Protein AF-A0AAJ0GBR9-F1 (afdb_monomer)

pLDDT: mean 80.58, std 13.81, range [40.12, 96.62]

Nearest PDB structures (foldseek):
  8bb8-assembly1_A  TM=7.586E-01  e=6.374E-09  Homo sapiens
  5vbf-assembly1_C  TM=7.804E-01  e=4.796E-08  Burkholderia vietnamiensis
  8hap-assembly1_A  TM=7.457E-01  e=7.822E-08  Sulfurisphaera tokodaii
  7w5k-assembly1_D  TM=7.692E-01  e=4.608E-07  Gluconobacter oxydans
  6x9l-assembly1_A  TM=7.045E-01  e=4.608E-07  Pseudomonas syringae pv. tomato str. DC3000

Solvent-accessible surface area (backbone atoms only — not comparable to full-atom values): 17137 Å² total; per-residue (Å²): 64,38,44,81,70,30,63,43,60,61,47,20,41,47,49,50,52,47,19,53,39,82,52,17,55,30,76,56,34,60,45,71,37,44,25,27,54,93,43,37,70,63,33,52,52,31,32,53,54,34,47,53,62,58,68,70,49,89,71,81,83,60,96,72,50,78,77,57,39,54,58,39,51,54,53,52,50,50,48,64,73,73,42,97,45,64,46,78,79,46,80,57,83,74,38,36,34,34,38,40,78,45,92,80,76,64,71,89,59,86,65,74,30,20,50,40,36,37,30,71,22,88,43,74,67,52,44,48,51,55,47,58,76,58,43,93,61,68,38,72,54,44,51,30,28,38,46,73,69,59,31,56,51,49,59,73,73,50,63,44,63,33,74,37,66,72,54,72,67,70,66,57,38,57,66,81,78,76,66,88,96,53,86,73,39,76,93,57,70,76,49,66,71,78,81,39,85,73,61,52,91,86,49,64,86,78,60,83,70,93,72,86,81,71,84,47,79,64,54,57,52,51,49,46,32,74,74,68,63,41,63,70,61,50,51,51,54,56,54,57,71,68,51,77,77,78,76,76,79,71,74,80,84,80,63,86,46,73,66,55,53,52,49,55,52,50,52,52,53,53,53,53,52,53,53,52,52,51,53,50,49,53,54,50,53,59,61,73,76,104

Radius of gyration: 33.85 Å; Cα contacts (8 Å, |Δi|>4): 300; chains: 1; bounding box: 66×78×101 Å

InterPro domains:
  IPR016161 Aldehyde/histidinol dehydrogenase [SSF53720] (2-170)
  IPR016163 Aldehyde dehydrogenase, C-terminal [G3DSA:3.40.309.10] (1-170)

Sequence (290 aa):
MVDRTANLELAARELVKARFSFGGRSPYAPDLVAVNEFVQQDFLRAVVQACVSYGGSPREKTKGSAKRVSTGQDTLDRLRKGSDNFRVVVQDEHFAVVEASSEQALFATRLQAPILVVQSIRSIGDGIQLFERRISRSCSAAYYFSNPKTGKYLCQFIPSEASFVNYIPSELLLGPLNPIGHPVDPAQRYPVDLLVLRSSQLERWILPAAQYIVPSLRDTSLTAVLQNKDNKVLSQLNEESRKPLEVAKRSSGGGIGFFEQGLLLHVGLILTGVVVTSVAAVIYVRKLLR

Structure (mmCIF, N/CA/C/O backbone):
data_AF-A0AAJ0GBR9-F1
#
_entry.id   AF-A0AAJ0GBR9-F1
#
loop_
_atom_site.group_PDB
_atom_site.id
_atom_site.type_symbol
_atom_site.label_atom_id
_atom_site.label_alt_id
_atom_site.label_comp_id
_atom_site.label_asym_id
_atom_site.label_entity_id
_atom_site.label_seq_id
_atom_site.pdbx_PDB_ins_code
_atom_site.Cartn_x
_atom_site.Cartn_y
_atom_site.Cartn_z
_atom_site.occupancy
_atom_site.B_iso_or_equiv
_atom_site.auth_seq_id
_atom_site.auth_comp_id
_atom_site.auth_asym_id
_atom_site.auth_atom_id
_atom_site.pdbx_PDB_model_num
ATOM 1 N N . MET A 1 1 ? -5.795 4.824 3.601 1.00 93.50 1 MET A N 1
ATOM 2 C CA . MET A 1 1 ? -6.444 5.893 4.388 1.00 93.50 1 MET A CA 1
ATOM 3 C C . MET A 1 1 ? -7.920 5.566 4.550 1.00 93.50 1 MET A C 1
ATOM 5 O O . MET A 1 1 ? -8.526 5.105 3.589 1.00 93.50 1 MET A O 1
ATOM 9 N N . VAL A 1 2 ? -8.476 5.769 5.742 1.00 95.88 2 VAL A N 1
ATOM 10 C CA . VAL A 1 2 ? -9.880 5.495 6.081 1.00 95.88 2 VAL A CA 1
ATOM 11 C C . VAL A 1 2 ? -10.532 6.797 6.549 1.00 95.88 2 VAL A C 1
ATOM 13 O O . VAL A 1 2 ? -10.096 7.391 7.536 1.00 95.88 2 VAL A O 1
ATOM 16 N N . ASP A 1 3 ? -11.541 7.257 5.812 1.00 94.56 3 ASP A N 1
ATOM 17 C CA . ASP A 1 3 ? -12.315 8.469 6.104 1.00 94.56 3 ASP A CA 1
ATOM 18 C C . ASP A 1 3 ? -13.525 8.175 7.009 1.00 94.56 3 ASP A C 1
ATOM 20 O O . ASP A 1 3 ? -13.981 7.037 7.112 1.00 94.56 3 ASP A O 1
ATOM 24 N N . ARG A 1 4 ? -14.119 9.221 7.594 1.00 93.31 4 ARG A N 1
ATOM 25 C CA . ARG A 1 4 ? -15.347 9.138 8.405 1.00 93.31 4 ARG A CA 1
ATOM 26 C C . ARG A 1 4 ? -16.542 8.522 7.667 1.00 93.31 4 ARG A C 1
ATOM 28 O O . ARG A 1 4 ? -17.452 8.000 8.294 1.00 93.31 4 ARG A O 1
ATOM 35 N N . THR A 1 5 ? -16.565 8.627 6.337 1.00 93.19 5 THR A N 1
ATOM 36 C CA . THR A 1 5 ? -17.655 8.114 5.488 1.00 93.19 5 THR A CA 1
ATOM 37 C C . THR A 1 5 ? -17.438 6.675 5.018 1.00 93.19 5 THR A C 1
ATOM 39 O O . THR A 1 5 ? -18.224 6.161 4.223 1.00 93.19 5 THR A O 1
ATOM 42 N N . ALA A 1 6 ? -16.354 6.032 5.453 1.00 94.00 6 ALA A N 1
ATOM 43 C CA . ALA A 1 6 ? -16.003 4.687 5.032 1.00 94.00 6 ALA A CA 1
ATOM 44 C C . ALA A 1 6 ? -16.932 3.624 5.631 1.00 94.00 6 ALA A C 1
ATOM 46 O O . ALA A 1 6 ? -17.371 3.727 6.774 1.00 94.00 6 ALA A O 1
ATOM 47 N N . ASN A 1 7 ? -17.135 2.531 4.893 1.00 96.31 7 ASN A N 1
ATOM 48 C CA . ASN A 1 7 ? -17.624 1.294 5.491 1.00 96.31 7 ASN A CA 1
ATOM 49 C C . ASN A 1 7 ? -16.469 0.639 6.269 1.00 96.31 7 ASN A C 1
ATOM 51 O O . ASN A 1 7 ? -15.558 0.062 5.667 1.00 96.31 7 ASN A O 1
ATOM 55 N N . LEU A 1 8 ? -16.497 0.769 7.598 1.00 96.44 8 LEU A N 1
ATOM 56 C CA . LEU A 1 8 ? -15.410 0.335 8.480 1.00 96.44 8 LEU A CA 1
ATOM 57 C C . LEU A 1 8 ? -15.216 -1.185 8.475 1.00 96.44 8 LEU A C 1
ATOM 59 O O . LEU A 1 8 ? -14.077 -1.644 8.499 1.00 96.44 8 LEU A O 1
ATOM 63 N N . GLU A 1 9 ? -16.297 -1.962 8.388 1.00 96.06 9 GLU A N 1
ATOM 64 C CA . GLU A 1 9 ? -16.236 -3.428 8.346 1.00 96.06 9 GLU A CA 1
ATOM 65 C C . GLU A 1 9 ? -15.569 -3.924 7.062 1.00 96.06 9 GLU A C 1
ATOM 67 O O . GLU A 1 9 ? -14.677 -4.775 7.096 1.00 96.06 9 GLU A O 1
ATOM 72 N N . LEU A 1 10 ? -15.963 -3.348 5.921 1.00 95.69 10 LEU A N 1
ATOM 73 C CA . LEU A 1 10 ? -15.346 -3.643 4.631 1.00 95.69 10 LEU A CA 1
ATOM 74 C C . LEU A 1 10 ? -13.865 -3.262 4.659 1.00 95.69 10 LEU A C 1
ATOM 76 O O . LEU A 1 10 ? -13.018 -4.085 4.308 1.00 95.69 10 LEU A O 1
ATOM 80 N N . ALA A 1 11 ? -13.553 -2.043 5.108 1.00 96.38 11 ALA A N 1
ATOM 81 C CA . ALA A 1 11 ? -12.184 -1.548 5.183 1.00 96.38 11 ALA A CA 1
ATOM 82 C C . ALA A 1 11 ? -11.305 -2.450 6.056 1.00 96.38 11 ALA A C 1
ATOM 84 O O . ALA A 1 11 ? -10.225 -2.856 5.631 1.00 96.38 11 ALA A O 1
ATOM 85 N N . ALA A 1 12 ? -11.784 -2.812 7.247 1.00 95.88 12 ALA A N 1
ATOM 86 C CA . ALA A 1 12 ? -11.085 -3.706 8.158 1.00 95.88 12 ALA A CA 1
ATOM 87 C C . ALA A 1 12 ? -10.817 -5.072 7.513 1.00 95.88 12 ALA A C 1
ATOM 89 O O . ALA A 1 12 ? -9.676 -5.537 7.515 1.00 95.88 12 ALA A O 1
ATOM 90 N N . ARG A 1 13 ? -11.834 -5.690 6.901 1.00 95.00 13 ARG A N 1
ATOM 91 C CA . ARG A 1 13 ? -11.705 -6.998 6.243 1.00 95.00 13 ARG A CA 1
ATOM 92 C C . ARG A 1 13 ? -10.684 -6.978 5.108 1.00 95.00 13 ARG A C 1
ATOM 94 O O . ARG A 1 13 ? -9.826 -7.857 5.053 1.00 95.00 13 ARG A O 1
ATOM 101 N N . GLU A 1 14 ? -10.755 -5.986 4.224 1.00 95.31 14 GLU A N 1
ATOM 102 C CA . GLU A 1 14 ? -9.829 -5.861 3.093 1.00 95.31 14 GLU A CA 1
ATOM 103 C C . GLU A 1 14 ? -8.396 -5.572 3.560 1.00 95.31 14 GLU A C 1
ATOM 105 O O . GLU A 1 14 ? -7.456 -6.200 3.074 1.00 95.31 14 GLU A O 1
ATOM 110 N N . LEU A 1 15 ? -8.204 -4.688 4.546 1.00 95.06 15 LEU A N 1
ATOM 111 C CA . LEU A 1 15 ? -6.877 -4.345 5.073 1.00 95.06 15 LEU A CA 1
ATOM 112 C C . LEU A 1 15 ? -6.215 -5.523 5.798 1.00 95.06 15 LEU A C 1
ATOM 114 O O . LEU A 1 15 ? -5.043 -5.809 5.551 1.00 95.06 15 LEU A O 1
ATOM 118 N N . VAL A 1 16 ? -6.961 -6.231 6.651 1.00 93.50 16 VAL A N 1
ATOM 119 C CA . VAL A 1 16 ? -6.492 -7.435 7.359 1.00 93.50 16 VAL A CA 1
ATOM 120 C C . VAL A 1 16 ? -6.115 -8.519 6.354 1.00 93.50 16 VAL A C 1
ATOM 122 O O . VAL A 1 16 ? -5.006 -9.056 6.408 1.00 93.50 16 VAL A O 1
ATOM 125 N N . LYS A 1 17 ? -6.993 -8.789 5.379 1.00 92.50 17 LYS A N 1
ATOM 126 C CA . LYS A 1 17 ? -6.721 -9.741 4.299 1.00 92.50 17 LYS A CA 1
ATOM 127 C C . LYS A 1 17 ? -5.458 -9.346 3.543 1.00 92.50 17 LYS A C 1
ATOM 129 O O . LYS A 1 17 ? -4.566 -10.174 3.384 1.00 92.50 17 LYS A O 1
ATOM 134 N N . ALA A 1 18 ? -5.347 -8.095 3.111 1.00 92.75 18 ALA A N 1
ATOM 135 C CA . ALA A 1 18 ? -4.231 -7.643 2.297 1.00 92.75 18 ALA A CA 1
ATOM 136 C C . ALA A 1 18 ? -2.893 -7.669 3.042 1.00 92.75 18 ALA A C 1
ATOM 138 O O . ALA A 1 18 ? -1.880 -8.099 2.488 1.00 92.75 18 ALA A O 1
ATOM 139 N N . ARG A 1 19 ? -2.884 -7.242 4.310 1.00 91.75 19 ARG A N 1
ATOM 140 C CA . ARG A 1 19 ? -1.664 -7.175 5.113 1.00 91.75 19 ARG A CA 1
ATOM 141 C C . ARG A 1 19 ? -1.204 -8.542 5.598 1.00 91.75 19 ARG A C 1
ATOM 143 O O . ARG A 1 19 ? -0.009 -8.822 5.568 1.00 91.75 19 ARG A O 1
ATOM 150 N N . PHE A 1 20 ? -2.111 -9.406 6.040 1.00 89.94 20 PHE A N 1
ATOM 151 C CA . PHE A 1 20 ? -1.717 -10.692 6.624 1.00 89.94 20 PHE A CA 1
ATOM 152 C C . PHE A 1 20 ? -1.648 -11.831 5.612 1.00 89.94 20 PHE A C 1
ATOM 154 O O . PHE A 1 20 ? -1.173 -12.923 5.950 1.00 89.94 20 PHE A O 1
ATOM 161 N N . SER A 1 21 ? -2.082 -11.602 4.372 1.00 86.75 21 SER A N 1
ATOM 162 C CA . SER A 1 21 ? -1.786 -12.502 3.257 1.00 86.75 21 SER A CA 1
ATOM 163 C C . SER A 1 21 ? -0.283 -12.535 2.978 1.00 86.75 21 SER A C 1
ATOM 165 O O . SER A 1 21 ? 0.437 -11.557 3.188 1.00 86.75 21 SER A O 1
ATOM 167 N N . PHE A 1 22 ? 0.213 -13.690 2.528 1.00 85.31 22 PHE A N 1
ATOM 168 C CA . PHE A 1 22 ? 1.623 -13.895 2.157 1.00 85.31 22 PHE A CA 1
ATOM 169 C C . PHE A 1 22 ? 2.640 -13.464 3.241 1.00 85.31 22 PHE A C 1
ATOM 171 O O . PHE A 1 22 ? 3.772 -13.084 2.936 1.00 85.31 22 PHE A O 1
ATOM 178 N N . GLY A 1 23 ? 2.235 -13.489 4.519 1.00 82.06 23 GLY A N 1
ATOM 179 C CA . GLY A 1 23 ? 3.067 -13.098 5.663 1.00 82.06 23 GLY A CA 1
ATOM 180 C C . GLY A 1 23 ? 3.477 -11.621 5.690 1.00 82.06 23 GLY A C 1
ATOM 181 O O . GLY A 1 23 ? 4.527 -11.303 6.242 1.00 82.06 23 GLY A O 1
ATOM 182 N N . GLY A 1 24 ? 2.711 -10.721 5.062 1.00 82.50 24 GLY A N 1
ATOM 183 C CA . GLY A 1 24 ? 3.004 -9.282 5.060 1.00 82.50 24 GLY A CA 1
ATOM 184 C C . GLY A 1 24 ? 4.201 -8.867 4.205 1.00 82.50 24 GLY A C 1
ATOM 185 O O . GLY A 1 24 ? 4.704 -7.753 4.336 1.00 82.50 24 GLY A O 1
ATOM 186 N N . ARG A 1 25 ? 4.669 -9.737 3.306 1.00 85.38 25 ARG A N 1
ATOM 187 C CA . ARG A 1 25 ? 5.808 -9.443 2.418 1.00 85.38 25 ARG A CA 1
ATOM 188 C C . ARG A 1 25 ? 5.403 -8.942 1.038 1.00 85.38 25 ARG A C 1
ATOM 190 O O . ARG A 1 25 ? 6.251 -8.432 0.306 1.00 85.38 25 ARG A O 1
ATOM 197 N N . SER A 1 26 ? 4.118 -9.026 0.705 1.00 89.25 26 SER A N 1
ATOM 198 C CA . SER A 1 26 ? 3.581 -8.548 -0.570 1.00 89.25 26 SER A CA 1
ATOM 199 C C . SER A 1 26 ? 3.940 -7.077 -0.816 1.00 89.25 26 SER A C 1
ATOM 201 O O . SER A 1 26 ? 3.630 -6.255 0.053 1.00 89.25 26 SER A O 1
ATOM 203 N N . PRO A 1 27 ? 4.563 -6.723 -1.962 1.00 88.38 27 PRO A N 1
ATOM 204 C CA . PRO A 1 27 ? 4.995 -5.359 -2.270 1.00 88.38 27 PRO A CA 1
ATOM 205 C C . PRO A 1 27 ? 3.914 -4.289 -2.140 1.00 88.38 27 PRO A C 1
ATOM 207 O O . PRO A 1 27 ? 4.213 -3.174 -1.726 1.00 88.38 27 PRO A O 1
ATOM 210 N N . TYR A 1 28 ? 2.673 -4.673 -2.425 1.00 90.75 28 TYR A N 1
ATOM 211 C CA . TYR A 1 28 ? 1.501 -3.809 -2.414 1.00 90.75 28 TYR A CA 1
ATOM 212 C C . TYR A 1 28 ? 0.656 -3.939 -1.140 1.00 90.75 28 TYR A C 1
ATOM 214 O O . TYR A 1 28 ? -0.403 -3.321 -1.050 1.00 90.75 28 TYR A O 1
ATOM 222 N N . ALA A 1 29 ? 1.083 -4.741 -0.159 1.00 91.62 29 ALA A N 1
ATOM 223 C CA . ALA A 1 29 ? 0.363 -4.853 1.105 1.00 91.62 29 ALA A CA 1
ATOM 224 C C . ALA A 1 29 ? 0.472 -3.554 1.924 1.00 91.62 29 ALA A C 1
ATOM 226 O O . ALA A 1 29 ? 1.582 -3.036 2.085 1.00 91.62 29 ALA A O 1
ATOM 227 N N . PRO A 1 30 ? -0.646 -3.069 2.494 1.00 90.94 30 PRO A N 1
ATOM 228 C CA . PRO A 1 30 ? -0.667 -1.848 3.289 1.00 90.94 30 PRO A CA 1
ATOM 229 C C . PRO A 1 30 ? 0.053 -2.062 4.623 1.00 90.94 30 PRO A C 1
ATOM 231 O O . PRO A 1 30 ? -0.318 -2.935 5.404 1.00 90.94 30 PRO A O 1
ATOM 234 N N . ASP A 1 31 ? 1.078 -1.265 4.900 1.00 87.00 31 ASP A N 1
ATOM 235 C CA . ASP A 1 31 ? 1.813 -1.280 6.167 1.00 87.00 31 ASP A CA 1
ATOM 236 C C . ASP A 1 31 ? 1.287 -0.229 7.155 1.00 87.00 31 ASP A C 1
ATOM 238 O O . ASP A 1 31 ? 1.198 -0.505 8.352 1.00 87.00 31 ASP A O 1
ATOM 242 N N . LEU A 1 32 ? 0.898 0.942 6.643 1.00 88.75 32 LEU A N 1
ATOM 243 C CA . LEU A 1 32 ? 0.329 2.056 7.393 1.00 88.75 32 LEU A CA 1
ATOM 244 C C . LEU A 1 32 ? -1.111 2.340 6.993 1.00 88.75 32 LEU A C 1
ATOM 246 O O . LEU A 1 32 ? -1.431 2.546 5.820 1.00 88.75 32 LEU A O 1
ATOM 250 N N . VAL A 1 33 ? -1.962 2.468 8.001 1.00 92.94 33 VAL A N 1
ATOM 251 C CA . VAL A 1 33 ? -3.352 2.871 7.851 1.00 92.94 33 VAL A CA 1
ATOM 252 C C . VAL A 1 33 ? -3.578 4.153 8.637 1.00 92.94 33 VAL A C 1
ATOM 254 O O . VAL A 1 33 ? -3.697 4.133 9.857 1.00 92.94 33 VAL A O 1
ATOM 257 N N . ALA A 1 34 ? -3.666 5.269 7.919 1.00 92.88 34 ALA A N 1
ATOM 258 C CA . ALA A 1 34 ? -4.172 6.521 8.468 1.00 92.88 34 ALA A CA 1
ATOM 259 C C . ALA A 1 34 ? -5.704 6.447 8.569 1.00 92.88 34 ALA A C 1
ATOM 261 O O . ALA A 1 34 ? -6.373 6.248 7.547 1.00 92.88 34 ALA A O 1
ATOM 262 N N . VAL A 1 35 ? -6.241 6.576 9.778 1.00 95.00 35 VAL A N 1
ATOM 263 C CA . VAL A 1 35 ? -7.667 6.461 10.103 1.00 95.00 35 VAL A CA 1
ATOM 264 C C . VAL A 1 35 ? -8.122 7.741 10.773 1.00 95.00 35 VAL A C 1
ATOM 266 O O . VAL A 1 35 ? -7.460 8.239 11.679 1.00 95.00 35 VAL A O 1
ATOM 269 N N . ASN A 1 36 ? -9.253 8.280 10.334 1.00 94.94 36 ASN A N 1
ATOM 270 C CA . ASN A 1 36 ? -9.813 9.459 10.971 1.00 94.94 36 ASN A CA 1
ATOM 271 C C . ASN A 1 36 ? -10.169 9.192 12.451 1.00 94.94 36 ASN A C 1
ATOM 273 O O . ASN A 1 36 ? -10.785 8.174 12.770 1.00 94.94 36 ASN A O 1
ATOM 277 N N . GLU A 1 37 ? -9.797 10.114 13.341 1.00 93.69 37 GLU A N 1
ATOM 278 C CA . GLU A 1 37 ? -9.958 9.978 14.796 1.00 93.69 37 GLU A CA 1
ATOM 279 C C . GLU A 1 37 ? -11.405 9.698 15.235 1.00 93.69 37 GLU A C 1
ATOM 281 O O . GLU A 1 37 ? -11.619 8.905 16.151 1.00 93.69 37 GLU A O 1
ATOM 286 N N . PHE A 1 38 ? -12.405 10.245 14.531 1.00 93.75 38 PHE A N 1
ATOM 287 C CA . PHE A 1 38 ? -13.821 10.051 14.861 1.00 93.75 38 PHE A CA 1
ATOM 288 C C . PHE A 1 38 ? -14.290 8.603 14.697 1.00 93.75 38 PHE A C 1
ATOM 290 O O . PHE A 1 38 ? -15.225 8.184 15.370 1.00 93.75 38 PHE A O 1
ATOM 297 N N . VAL A 1 39 ? -13.659 7.839 13.803 1.00 94.75 39 VAL A N 1
ATOM 298 C CA . VAL A 1 39 ? -14.030 6.445 13.500 1.00 94.75 39 VAL A CA 1
ATOM 299 C C . VAL A 1 39 ? -12.965 5.447 13.941 1.00 94.75 39 VAL A C 1
ATOM 301 O O . VAL A 1 39 ? -13.087 4.252 13.683 1.00 94.75 39 VAL A O 1
ATOM 304 N N . GLN A 1 40 ? -11.911 5.910 14.610 1.00 93.00 40 GLN A N 1
ATOM 305 C CA . GLN A 1 40 ? -10.756 5.083 14.930 1.00 93.00 40 GLN A CA 1
ATOM 306 C C . GLN A 1 40 ? -11.103 3.920 15.864 1.00 93.00 40 GLN A C 1
ATOM 308 O O . GLN A 1 40 ? -10.696 2.790 15.605 1.00 93.00 40 GLN A O 1
ATOM 313 N N . GLN A 1 41 ? -11.850 4.177 16.940 1.00 93.81 41 GLN A N 1
ATOM 314 C CA . GLN A 1 41 ? -12.183 3.143 17.926 1.00 93.81 41 GLN A CA 1
ATOM 315 C C . GLN A 1 41 ? -13.074 2.053 17.319 1.00 93.81 41 GLN A C 1
ATOM 317 O O . GLN A 1 41 ? -12.823 0.860 17.505 1.00 93.81 41 GLN A O 1
ATOM 322 N N . ASP A 1 42 ? -14.071 2.454 16.531 1.00 96.12 42 ASP A N 1
ATOM 323 C CA . ASP A 1 42 ? -14.952 1.515 15.836 1.00 96.12 42 ASP A CA 1
ATOM 324 C C . ASP A 1 42 ? -14.207 0.748 14.740 1.00 96.12 42 ASP A C 1
ATOM 326 O O . ASP A 1 42 ? -14.393 -0.460 14.589 1.00 96.12 42 ASP A O 1
ATOM 330 N N . PHE A 1 43 ? -13.285 1.408 14.034 1.00 96.38 43 PHE A N 1
ATOM 331 C CA . PHE A 1 43 ? -12.407 0.754 13.072 1.00 96.38 43 PHE A CA 1
ATOM 332 C C . PHE A 1 43 ? -11.498 -0.287 13.739 1.00 96.38 43 PHE A C 1
ATOM 334 O O . PHE A 1 43 ? -11.397 -1.406 13.244 1.00 96.38 43 PHE A O 1
ATOM 341 N N . LEU A 1 44 ? -10.868 0.030 14.875 1.00 95.12 44 LEU A N 1
ATOM 342 C CA . LEU A 1 44 ? -10.031 -0.923 15.612 1.00 95.12 44 LEU A CA 1
ATOM 343 C C . LEU A 1 44 ? -10.836 -2.145 16.071 1.00 95.12 44 LEU A C 1
ATOM 345 O O . LEU A 1 44 ? -10.353 -3.272 15.949 1.00 95.12 44 LEU A O 1
ATOM 349 N N . ARG A 1 45 ? -12.082 -1.947 16.522 1.00 95.56 45 ARG A N 1
ATOM 350 C CA . ARG A 1 45 ? -12.999 -3.048 16.855 1.00 95.56 45 ARG A CA 1
ATOM 351 C C . ARG A 1 45 ? -13.294 -3.924 15.632 1.00 95.56 45 ARG A C 1
ATOM 353 O O . ARG A 1 45 ? -13.184 -5.146 15.722 1.00 95.56 45 ARG A O 1
ATOM 360 N N . ALA A 1 46 ? -13.597 -3.311 14.488 1.00 95.81 46 ALA A N 1
ATOM 361 C CA . ALA A 1 46 ? -13.831 -4.028 13.234 1.00 95.81 46 ALA A CA 1
ATOM 362 C C . ALA A 1 46 ? -12.580 -4.796 12.762 1.00 95.81 46 ALA A C 1
ATOM 364 O O . ALA A 1 46 ? -12.684 -5.931 12.297 1.00 95.81 46 ALA A O 1
ATOM 365 N N . VAL A 1 47 ? -11.384 -4.221 12.933 1.00 95.06 47 VAL A N 1
ATOM 366 C CA . VAL A 1 47 ? -10.105 -4.887 12.638 1.00 95.06 47 VAL A CA 1
ATOM 367 C C . VAL A 1 47 ? -9.904 -6.103 13.532 1.00 95.06 47 VAL A C 1
ATOM 369 O O . VAL A 1 47 ? -9.561 -7.163 13.019 1.00 95.06 47 VAL A O 1
ATOM 372 N N . VAL A 1 48 ? -10.163 -6.001 14.839 1.00 93.69 48 VAL A N 1
ATOM 373 C CA . VAL A 1 48 ? -10.070 -7.147 15.761 1.00 93.69 48 VAL A CA 1
ATOM 374 C C . VAL A 1 48 ? -11.012 -8.271 15.319 1.00 93.69 48 VAL A C 1
ATOM 376 O O . VAL A 1 48 ? -10.593 -9.424 15.228 1.00 93.69 48 VAL A O 1
ATOM 379 N N . GLN A 1 49 ? -12.257 -7.948 14.966 1.00 93.38 49 GLN A N 1
ATOM 380 C CA . GLN A 1 49 ? -13.227 -8.933 14.480 1.00 93.38 49 GLN A CA 1
ATOM 381 C C . GLN A 1 49 ? -12.784 -9.596 13.163 1.00 93.38 49 GLN A C 1
ATOM 383 O O . GLN A 1 49 ? -12.895 -10.817 12.999 1.00 93.38 49 GLN A O 1
ATOM 388 N N . ALA A 1 50 ? -12.234 -8.811 12.235 1.00 92.44 50 ALA A N 1
ATOM 389 C CA . ALA A 1 50 ? -11.672 -9.321 10.989 1.00 92.44 50 ALA A CA 1
ATOM 390 C C . ALA A 1 50 ? -10.444 -10.215 11.238 1.00 92.44 50 ALA A C 1
ATOM 392 O O . ALA A 1 50 ? -10.309 -11.251 10.590 1.00 92.44 50 ALA A O 1
ATOM 393 N N . CYS A 1 51 ? -9.586 -9.871 12.203 1.00 90.12 51 CYS A N 1
ATOM 394 C CA . CYS A 1 51 ? -8.442 -10.686 12.617 1.00 90.12 51 CYS A CA 1
ATOM 395 C C . CYS A 1 51 ? -8.871 -12.045 13.175 1.00 90.12 51 CYS A C 1
ATOM 397 O O . CYS A 1 51 ? -8.303 -13.059 12.784 1.00 90.12 51 CYS A O 1
ATOM 399 N N . VAL A 1 52 ? -9.887 -12.083 14.045 1.00 89.38 52 VAL A N 1
ATOM 400 C CA . VAL A 1 52 ? -10.426 -13.343 14.593 1.00 89.38 52 VAL A CA 1
ATOM 401 C C . VAL A 1 52 ? -10.969 -14.224 13.468 1.00 89.38 52 VAL A C 1
ATOM 403 O O . VAL A 1 52 ? -10.652 -15.410 13.393 1.00 89.38 52 VAL A O 1
ATOM 406 N N . SER A 1 53 ? -11.719 -13.626 12.541 1.00 87.38 53 SER A N 1
ATOM 407 C CA . SER A 1 53 ? -12.258 -14.333 11.372 1.00 87.38 53 SER A CA 1
ATOM 408 C C . SER A 1 53 ? -11.147 -14.867 10.458 1.00 87.38 53 SER A C 1
ATOM 410 O O . SER A 1 53 ? -11.265 -15.952 9.895 1.00 87.38 53 SER A O 1
ATOM 412 N N . TYR A 1 54 ? -10.048 -14.119 10.324 1.00 83.38 54 TYR A N 1
ATOM 413 C CA . TYR A 1 54 ? -8.889 -14.503 9.522 1.00 83.38 54 TYR A CA 1
ATOM 414 C C . TYR A 1 54 ? -8.049 -15.611 10.180 1.00 83.38 54 TYR A C 1
ATOM 416 O O . TYR A 1 54 ? -7.618 -16.539 9.496 1.00 83.38 54 TYR A O 1
ATOM 424 N N . GLY A 1 55 ? -7.833 -15.537 11.498 1.00 73.19 55 GLY A N 1
ATOM 425 C CA . GLY A 1 55 ? -7.085 -16.531 12.275 1.00 73.19 55 GLY A CA 1
ATOM 426 C C . GLY A 1 55 ? -7.820 -17.865 12.436 1.00 73.19 55 GLY A C 1
ATOM 427 O O . GLY A 1 55 ? -7.181 -18.912 12.464 1.00 73.19 55 GLY A O 1
ATOM 428 N N . GLY A 1 56 ? -9.158 -17.845 12.464 1.00 63.28 56 GLY A N 1
ATOM 429 C CA . GLY A 1 56 ? -9.995 -19.049 12.542 1.00 63.28 56 GLY A CA 1
ATOM 430 C C . GLY A 1 56 ? -10.075 -19.873 11.250 1.00 63.28 56 GLY A C 1
ATOM 431 O O . GLY A 1 56 ? -10.596 -20.987 11.270 1.00 63.28 56 GLY A O 1
ATOM 432 N N . SER A 1 57 ? -9.564 -19.364 10.124 1.00 62.44 57 SER A N 1
ATOM 433 C CA . SER A 1 57 ? -9.534 -20.112 8.864 1.00 62.44 57 SER A CA 1
ATOM 434 C C . SER A 1 57 ? -8.427 -21.175 8.899 1.00 62.44 57 SER A C 1
ATOM 436 O O . SER A 1 57 ? -7.276 -20.835 9.191 1.00 62.44 57 SER A O 1
ATOM 438 N N . PRO A 1 58 ? -8.706 -22.447 8.552 1.00 51.06 58 PRO A N 1
ATOM 439 C CA . PRO A 1 58 ? -7.700 -23.503 8.565 1.00 51.06 58 PRO A CA 1
ATOM 440 C C . PRO A 1 58 ? -6.576 -23.169 7.579 1.00 51.06 58 PRO A C 1
ATOM 442 O O . PRO A 1 58 ? -6.745 -23.217 6.362 1.00 51.06 58 PRO A O 1
ATOM 445 N N . ARG A 1 59 ? -5.408 -22.800 8.109 1.00 59.03 59 ARG A N 1
ATOM 446 C CA . ARG A 1 59 ? -4.187 -22.639 7.319 1.00 59.03 59 ARG A CA 1
ATOM 447 C C . ARG A 1 59 ? -3.551 -24.009 7.126 1.00 59.03 59 ARG A C 1
ATOM 449 O O . ARG A 1 59 ? -3.148 -24.647 8.099 1.00 59.03 59 ARG A O 1
ATOM 456 N N . GLU A 1 60 ? -3.421 -24.448 5.875 1.00 50.12 60 GLU A N 1
ATOM 457 C CA . GLU A 1 60 ? -2.598 -25.610 5.543 1.00 50.12 60 GLU A CA 1
ATOM 458 C C . GLU A 1 60 ? -1.183 -25.398 6.091 1.00 50.12 60 GLU A C 1
ATOM 460 O O . GLU A 1 60 ? -0.473 -24.454 5.722 1.00 50.12 60 GLU A O 1
ATOM 465 N N . LYS A 1 61 ? -0.779 -26.283 7.009 1.00 44.41 61 LYS A N 1
ATOM 466 C CA . LYS A 1 61 ? 0.556 -26.315 7.609 1.00 44.41 61 LYS A CA 1
ATOM 467 C C . LYS A 1 61 ? 1.585 -26.664 6.533 1.00 44.41 61 LYS A C 1
ATOM 469 O O . LYS A 1 61 ? 2.042 -27.799 6.424 1.00 44.41 61 LYS A O 1
ATOM 474 N N . THR A 1 62 ? 1.985 -25.686 5.730 1.00 49.03 62 THR A N 1
ATOM 475 C CA . THR A 1 62 ? 3.142 -25.832 4.849 1.00 49.03 62 THR A CA 1
ATOM 476 C C . THR A 1 62 ? 4.402 -25.893 5.715 1.00 49.03 62 THR A C 1
ATOM 478 O O . THR A 1 62 ? 4.665 -25.005 6.529 1.00 49.03 62 THR A O 1
ATOM 481 N N . LYS A 1 63 ? 5.188 -26.965 5.547 1.00 40.12 63 LYS A N 1
ATOM 482 C CA . LYS A 1 63 ? 6.343 -27.388 6.372 1.00 40.12 63 LYS A CA 1
ATOM 483 C C . LYS A 1 63 ? 7.542 -26.406 6.430 1.00 40.12 63 LYS A C 1
ATOM 485 O O . LYS A 1 63 ? 8.638 -26.799 6.804 1.00 40.12 63 LYS A O 1
ATOM 490 N N . GLY A 1 64 ? 7.361 -25.125 6.100 1.00 49.03 64 GLY A N 1
ATOM 491 C CA . GLY A 1 64 ? 8.395 -24.077 6.121 1.00 49.03 64 GLY A CA 1
ATOM 492 C C . GLY A 1 64 ? 8.169 -22.939 7.130 1.00 49.03 64 GLY A C 1
ATOM 493 O O . GLY A 1 64 ? 8.804 -21.894 7.002 1.00 49.03 64 GLY A O 1
ATOM 494 N N . SER A 1 65 ? 7.241 -23.087 8.085 1.00 52.75 65 SER A N 1
ATOM 495 C CA . SER A 1 65 ? 6.727 -21.986 8.927 1.00 52.75 65 SER A CA 1
ATOM 496 C C . SER A 1 65 ? 7.601 -21.586 10.133 1.00 52.75 65 SER A 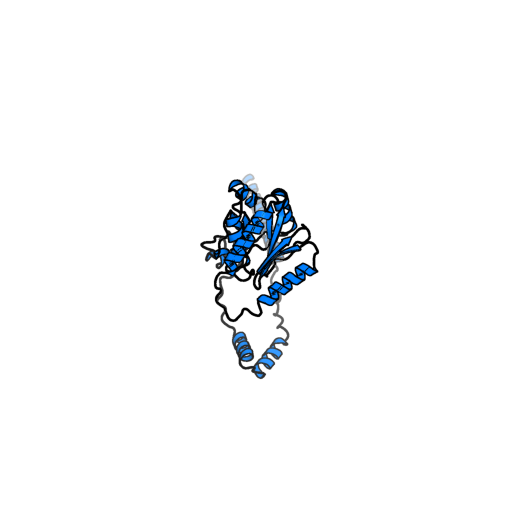C 1
ATOM 498 O O . SER A 1 65 ? 7.576 -20.429 10.544 1.00 52.75 65 SER A O 1
ATOM 500 N N . ALA A 1 66 ? 8.437 -22.478 10.676 1.00 48.53 66 ALA A N 1
ATOM 501 C CA . ALA A 1 66 ? 9.123 -22.226 11.955 1.00 48.53 66 ALA A CA 1
ATOM 502 C C . ALA A 1 66 ? 10.073 -21.007 11.935 1.00 48.53 66 ALA A C 1
ATOM 504 O O . ALA A 1 66 ? 10.111 -20.231 12.883 1.00 48.53 66 ALA A O 1
ATOM 505 N N . LYS A 1 67 ? 10.779 -20.764 10.820 1.00 50.91 67 LYS A N 1
ATOM 506 C CA . LYS A 1 67 ? 11.664 -19.590 10.659 1.00 50.91 67 LYS A CA 1
ATOM 507 C C . LYS A 1 67 ? 10.900 -18.285 10.366 1.00 50.91 67 LYS A C 1
ATOM 509 O O . LYS A 1 67 ? 11.507 -17.223 10.299 1.00 50.91 67 LYS A O 1
ATOM 514 N N . ARG A 1 68 ? 9.587 -18.366 10.104 1.00 54.47 68 ARG A N 1
ATOM 515 C CA . ARG A 1 68 ? 8.738 -17.240 9.664 1.00 54.47 68 ARG A CA 1
ATOM 516 C C . ARG A 1 68 ? 8.090 -16.501 10.837 1.00 54.47 68 ARG A C 1
ATOM 518 O O . ARG A 1 68 ? 7.865 -15.302 10.723 1.00 54.47 68 ARG A O 1
ATOM 525 N N . VAL A 1 69 ? 7.835 -17.203 11.942 1.00 56.16 69 VAL A N 1
ATOM 526 C CA . VAL A 1 69 ? 7.244 -16.652 13.175 1.00 56.16 69 VAL A CA 1
ATOM 527 C C . VAL A 1 69 ? 8.240 -15.764 13.927 1.00 56.16 69 VAL A C 1
ATOM 529 O O . VAL A 1 69 ? 7.882 -14.668 14.356 1.00 56.16 69 VAL A O 1
ATOM 532 N N . SER A 1 70 ? 9.515 -16.168 13.986 1.00 57.88 70 SER A N 1
ATOM 533 C CA . SER A 1 70 ? 10.548 -15.422 14.718 1.00 57.88 70 SER A CA 1
ATOM 534 C C . SER A 1 70 ? 10.781 -14.013 14.161 1.00 57.88 70 SER A C 1
ATOM 536 O O . SER A 1 70 ? 10.852 -13.059 14.922 1.00 57.88 70 SER A O 1
ATOM 538 N N . THR A 1 71 ? 10.782 -13.831 12.833 1.00 62.47 71 THR A N 1
ATOM 539 C CA . THR A 1 71 ? 11.000 -12.504 12.219 1.00 62.47 71 THR A CA 1
ATOM 540 C C . THR A 1 71 ? 9.891 -11.496 12.560 1.00 62.47 71 THR A C 1
ATOM 542 O O . THR A 1 71 ? 10.151 -10.296 12.665 1.00 62.47 71 THR A O 1
ATOM 545 N N . GLY A 1 72 ? 8.648 -11.962 12.718 1.00 66.50 72 GLY A N 1
ATOM 546 C CA . GLY A 1 72 ? 7.516 -11.109 13.094 1.00 66.50 72 GLY A CA 1
ATOM 547 C C . GLY A 1 72 ? 7.594 -10.647 14.549 1.00 66.50 72 GLY A C 1
ATOM 548 O O . GLY A 1 72 ? 7.382 -9.472 14.833 1.00 66.50 72 GLY A O 1
ATOM 549 N N . GLN A 1 73 ? 7.965 -11.552 15.454 1.00 72.19 73 GLN A N 1
ATOM 550 C CA . GLN A 1 73 ? 8.155 -11.233 16.870 1.00 72.19 73 GLN A CA 1
ATOM 551 C C . GLN A 1 73 ? 9.375 -10.329 17.083 1.00 72.19 73 GLN A C 1
ATOM 553 O O . GLN A 1 73 ? 9.249 -9.296 17.729 1.00 72.19 73 GLN A O 1
ATOM 558 N N . ASP A 1 74 ? 10.501 -10.608 16.419 1.00 73.75 74 ASP A N 1
ATOM 559 C CA . ASP A 1 74 ? 11.707 -9.774 16.496 1.00 73.75 74 ASP A CA 1
ATOM 560 C C . ASP A 1 74 ? 11.449 -8.329 16.036 1.00 73.75 74 ASP A C 1
ATOM 562 O O . ASP A 1 74 ? 11.973 -7.370 16.606 1.00 73.75 74 ASP A O 1
ATOM 566 N N . THR A 1 75 ? 10.646 -8.148 14.980 1.00 75.50 75 THR A N 1
ATOM 567 C CA . THR A 1 75 ? 10.283 -6.810 14.481 1.00 75.50 75 THR A CA 1
ATOM 568 C C . THR A 1 75 ? 9.323 -6.086 15.419 1.00 75.50 75 THR A C 1
ATOM 570 O O . THR A 1 75 ? 9.471 -4.879 15.613 1.00 75.50 75 THR A O 1
ATOM 573 N N . LEU A 1 76 ? 8.398 -6.807 16.053 1.00 77.06 76 LEU A N 1
ATOM 574 C CA . LEU A 1 76 ? 7.506 -6.264 17.076 1.00 77.06 76 LEU A CA 1
ATOM 575 C C . LEU A 1 76 ? 8.251 -5.898 18.372 1.00 77.06 76 LEU A C 1
ATOM 577 O O . LEU A 1 76 ? 7.961 -4.878 18.994 1.00 77.06 76 LEU A O 1
ATOM 581 N N . ASP A 1 77 ? 9.265 -6.668 18.751 1.00 77.44 77 ASP A N 1
ATOM 582 C CA . ASP A 1 77 ? 10.094 -6.374 19.919 1.00 77.44 77 ASP A CA 1
ATOM 583 C C . ASP A 1 77 ? 11.028 -5.188 19.671 1.00 77.44 77 ASP A C 1
ATOM 585 O O . ASP A 1 77 ? 11.221 -4.355 20.558 1.00 77.44 77 ASP A O 1
ATOM 589 N N . ARG A 1 78 ? 11.567 -5.046 18.451 1.00 76.00 78 ARG A N 1
ATOM 590 C CA . ARG A 1 78 ? 12.281 -3.824 18.034 1.00 76.00 78 ARG A CA 1
ATOM 591 C C . ARG A 1 78 ? 11.381 -2.599 18.105 1.00 76.00 78 ARG A C 1
ATOM 593 O O . ARG A 1 78 ? 11.838 -1.537 18.509 1.00 76.00 78 ARG A O 1
ATOM 600 N N . LEU A 1 79 ? 10.114 -2.764 17.743 1.00 73.00 79 LEU A N 1
ATOM 601 C CA . LEU A 1 79 ? 9.118 -1.706 17.815 1.00 73.00 79 LEU A CA 1
ATOM 602 C C . LEU A 1 79 ? 8.826 -1.252 19.239 1.00 73.00 79 LEU A C 1
ATOM 604 O O . LEU A 1 79 ? 8.824 -0.056 19.515 1.00 73.00 79 LEU A O 1
ATOM 608 N N . ARG A 1 80 ? 8.634 -2.212 20.145 1.00 74.06 80 ARG A N 1
ATOM 609 C CA . ARG A 1 80 ? 8.439 -1.940 21.573 1.00 74.06 80 ARG A CA 1
ATOM 610 C C . ARG A 1 80 ? 9.655 -1.264 22.201 1.00 74.06 80 ARG A C 1
ATOM 612 O O . ARG A 1 80 ? 9.497 -0.378 23.025 1.00 74.06 80 ARG A O 1
ATOM 619 N N . LYS A 1 81 ? 10.867 -1.673 21.813 1.00 70.31 81 LYS A N 1
ATOM 620 C CA . LYS A 1 81 ? 12.122 -1.12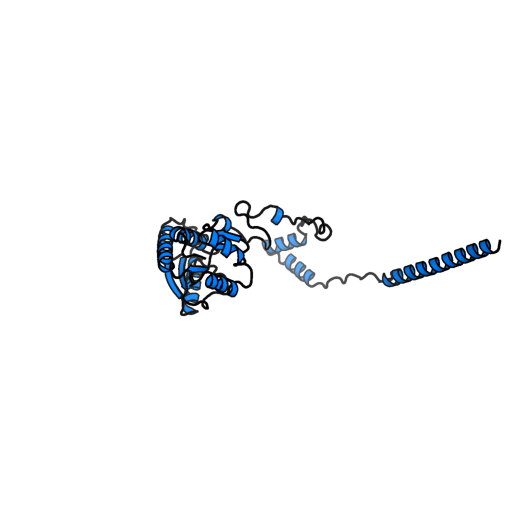6 22.357 1.00 70.31 81 LYS A CA 1
ATOM 621 C C . LYS A 1 81 ? 12.498 0.239 21.777 1.00 70.31 81 LYS A C 1
ATOM 623 O O . LYS A 1 81 ? 13.189 1.000 22.442 1.00 70.31 81 LYS A O 1
ATOM 628 N N . GLY A 1 82 ? 12.112 0.520 20.533 1.00 62.25 82 GLY A N 1
ATOM 629 C CA . GLY A 1 82 ? 12.538 1.716 19.805 1.00 62.25 82 GLY A CA 1
ATOM 630 C C . GLY A 1 82 ? 11.707 2.971 20.072 1.00 62.25 82 GLY A C 1
ATOM 631 O O . GLY A 1 82 ? 12.119 4.050 19.655 1.00 62.25 82 GLY A O 1
ATOM 632 N N . SER A 1 83 ? 10.543 2.857 20.719 1.00 59.09 83 SER A N 1
ATOM 633 C CA . SER A 1 83 ? 9.591 3.974 20.796 1.00 59.09 83 SER A CA 1
ATOM 634 C C . SER A 1 83 ? 8.468 3.736 21.806 1.00 59.09 83 SER A C 1
ATOM 636 O O . SER A 1 83 ? 7.730 2.762 21.689 1.00 59.09 83 SER A O 1
ATOM 638 N N . ASP A 1 84 ? 8.275 4.702 22.707 1.00 56.97 84 ASP A N 1
ATOM 639 C CA . ASP A 1 84 ? 7.249 4.723 23.769 1.00 56.97 84 ASP A CA 1
ATOM 640 C C . ASP A 1 84 ? 5.804 4.949 23.267 1.00 56.97 84 ASP A C 1
ATOM 642 O O . ASP A 1 84 ? 4.860 5.009 24.048 1.00 56.97 84 ASP A O 1
ATOM 646 N N . ASN A 1 85 ? 5.601 5.076 21.952 1.00 73.62 85 ASN A N 1
ATOM 647 C CA . ASN A 1 85 ? 4.357 5.593 21.366 1.00 73.62 85 ASN A CA 1
ATOM 648 C C . ASN A 1 85 ? 3.506 4.536 20.643 1.00 73.62 85 ASN A C 1
ATOM 650 O O . ASN A 1 85 ? 2.642 4.897 19.840 1.00 73.62 85 ASN A O 1
ATOM 654 N N . PHE A 1 86 ? 3.759 3.247 20.882 1.00 79.56 86 PHE A N 1
ATOM 655 C CA . PHE A 1 86 ? 3.022 2.155 20.247 1.00 79.56 86 PHE A CA 1
ATOM 656 C C . PHE A 1 86 ? 2.194 1.364 21.252 1.00 79.56 86 PHE A C 1
ATOM 658 O O . PHE A 1 86 ? 2.713 0.812 22.221 1.00 79.56 86 PHE A O 1
ATOM 665 N N . ARG A 1 87 ? 0.903 1.223 20.959 1.00 86.50 87 ARG A N 1
ATOM 666 C CA . ARG A 1 87 ? -0.015 0.356 21.690 1.00 86.50 87 ARG A CA 1
ATOM 667 C C . ARG A 1 87 ? -0.340 -0.867 20.844 1.00 86.50 87 ARG A C 1
ATOM 669 O O . ARG A 1 87 ? -0.856 -0.758 19.739 1.00 86.50 87 ARG A O 1
ATOM 676 N N . VAL A 1 88 ? -0.059 -2.059 21.358 1.00 86.44 88 VAL A N 1
ATOM 677 C CA . VAL A 1 88 ? -0.443 -3.306 20.681 1.00 86.44 88 VAL A CA 1
ATOM 678 C C . VAL A 1 88 ? -1.926 -3.567 20.939 1.00 86.44 88 VAL A C 1
ATOM 680 O O . VAL A 1 88 ? -2.341 -3.648 22.092 1.00 86.44 88 VAL A O 1
ATOM 683 N N . VAL A 1 89 ? -2.717 -3.679 19.871 1.00 87.12 89 VAL A N 1
ATOM 684 C CA . VAL A 1 89 ? -4.171 -3.907 19.950 1.00 87.12 89 VAL A CA 1
ATOM 685 C C . VAL A 1 89 ? -4.481 -5.398 19.867 1.00 87.12 89 VAL A C 1
ATOM 687 O O . VAL A 1 89 ? -5.258 -5.916 20.662 1.00 87.12 89 VAL A O 1
ATOM 690 N N . VAL A 1 90 ? -3.844 -6.100 18.925 1.00 86.94 90 VAL A N 1
ATOM 691 C CA . VAL A 1 90 ? -3.969 -7.553 18.753 1.00 86.94 90 VAL A CA 1
ATOM 692 C C . VAL A 1 90 ? -2.592 -8.132 18.476 1.00 86.94 90 VAL A C 1
ATOM 694 O O . VAL A 1 90 ? -1.853 -7.604 17.643 1.00 86.94 90 VAL A O 1
ATOM 697 N N . GLN A 1 91 ? -2.264 -9.233 19.142 1.00 85.25 91 GLN A N 1
ATOM 698 C CA . GLN A 1 91 ? -1.069 -10.017 18.868 1.00 85.25 91 GLN A CA 1
ATOM 699 C C . GLN A 1 91 ? -1.456 -11.489 18.781 1.00 85.25 91 GLN A C 1
ATOM 701 O O . GLN A 1 91 ? -2.061 -12.025 19.705 1.00 85.25 91 GLN A O 1
ATOM 706 N N . ASP A 1 92 ? -1.080 -12.116 17.675 1.00 82.00 92 ASP A N 1
ATOM 707 C CA . ASP A 1 92 ? -1.195 -13.552 17.447 1.00 82.00 92 ASP A CA 1
ATOM 708 C C . ASP A 1 92 ? 0.177 -14.100 17.003 1.00 82.00 92 ASP A C 1
ATOM 710 O O . ASP A 1 92 ? 1.109 -13.337 16.727 1.00 82.00 92 ASP A O 1
ATOM 714 N N . GLU A 1 93 ? 0.332 -15.419 16.903 1.00 75.44 93 GLU A N 1
ATOM 715 C CA . GLU A 1 93 ? 1.580 -16.069 16.479 1.00 75.44 93 GLU A CA 1
ATOM 716 C C . GLU A 1 93 ? 2.021 -15.651 15.066 1.00 75.44 93 GLU A C 1
ATOM 718 O O . GLU A 1 93 ? 3.191 -15.775 14.695 1.00 75.44 93 GLU A O 1
ATOM 723 N N . HIS A 1 94 ? 1.089 -15.186 14.233 1.00 77.44 94 HIS A N 1
ATOM 724 C CA . HIS A 1 94 ? 1.327 -14.962 12.807 1.00 77.44 94 HIS A CA 1
ATOM 725 C C . HIS A 1 94 ? 1.048 -13.544 12.322 1.00 77.44 94 HIS A C 1
ATOM 727 O O . HIS A 1 94 ? 1.317 -13.257 11.153 1.00 77.44 94 HIS A O 1
ATOM 733 N N . PHE A 1 95 ? 0.504 -12.675 13.167 1.00 85.44 95 PHE A N 1
ATOM 734 C CA . PHE A 1 95 ? 0.232 -11.289 12.814 1.00 85.44 95 PHE A CA 1
ATOM 735 C C . PHE A 1 95 ? 0.096 -10.415 14.058 1.00 85.44 95 PHE A C 1
ATOM 737 O O . PHE A 1 95 ? -0.172 -10.899 15.156 1.00 85.44 95 PHE A O 1
ATOM 744 N N . ALA A 1 96 ? 0.255 -9.108 13.874 1.00 89.44 96 ALA A N 1
ATOM 745 C CA . ALA A 1 96 ? -0.012 -8.137 14.922 1.00 89.44 96 ALA A CA 1
ATOM 746 C C . ALA A 1 96 ? -0.644 -6.862 14.360 1.00 89.44 96 ALA A C 1
ATOM 748 O O . ALA A 1 96 ? -0.390 -6.464 13.221 1.00 89.44 96 ALA A O 1
ATOM 749 N N . VAL A 1 97 ? -1.452 -6.210 15.188 1.00 90.38 97 VAL A N 1
ATOM 750 C CA . VAL A 1 97 ? -2.025 -4.890 14.927 1.00 90.38 97 VAL A CA 1
ATOM 751 C C . VAL A 1 97 ? -1.520 -3.945 16.004 1.00 90.38 97 VAL A C 1
ATOM 753 O O . VAL A 1 97 ? -1.661 -4.217 17.199 1.00 90.38 97 VAL A O 1
ATOM 756 N N . VAL A 1 98 ? -0.928 -2.839 15.571 1.00 90.06 98 VAL A N 1
ATOM 757 C CA . VAL A 1 98 ? -0.320 -1.841 16.446 1.00 90.06 98 VAL A CA 1
ATOM 758 C C . VAL A 1 98 ? -0.939 -0.483 16.152 1.00 90.06 98 VAL A C 1
ATOM 760 O O . VAL A 1 98 ? -1.035 -0.073 15.001 1.00 90.06 98 VAL A O 1
ATOM 763 N N . GLU A 1 99 ? -1.354 0.209 17.198 1.00 89.94 99 GLU A N 1
ATOM 764 C CA . GLU A 1 99 ? -1.796 1.596 17.181 1.00 89.94 99 GLU A CA 1
ATOM 765 C C . GLU A 1 99 ? -0.597 2.506 17.483 1.00 89.94 99 GLU A C 1
ATOM 767 O O . GLU A 1 99 ? 0.138 2.279 18.446 1.00 89.94 99 GLU A O 1
ATOM 772 N N . ALA A 1 100 ? -0.373 3.510 16.640 1.00 86.06 100 ALA A N 1
ATOM 773 C CA . ALA A 1 100 ? 0.704 4.484 16.769 1.00 86.06 100 ALA A CA 1
ATOM 774 C C . ALA A 1 100 ? 0.138 5.839 17.207 1.00 86.06 100 ALA A C 1
ATOM 776 O O . ALA A 1 100 ? -0.673 6.426 16.490 1.00 86.06 100 ALA A O 1
ATOM 777 N N . SER A 1 101 ? 0.595 6.347 18.353 1.00 75.50 101 SER A N 1
ATOM 778 C CA . SER A 1 101 ? 0.115 7.619 18.916 1.00 75.50 101 SER A CA 1
ATOM 779 C C . SER A 1 101 ? 0.881 8.847 18.418 1.00 75.50 101 SER A C 1
ATOM 781 O O . SER A 1 101 ? 0.360 9.955 18.487 1.00 75.50 101 SER A O 1
ATOM 783 N N . SER A 1 102 ? 2.117 8.685 17.932 1.00 67.75 102 SER A N 1
ATOM 784 C CA . SER A 1 102 ? 2.965 9.806 17.500 1.00 67.75 102 SER A CA 1
ATOM 785 C C . SER A 1 102 ? 3.230 9.786 15.998 1.00 67.75 102 SER A C 1
ATOM 787 O O . SER A 1 102 ? 3.597 8.754 15.436 1.00 67.75 102 SER A O 1
ATOM 789 N N . GLU A 1 103 ? 3.138 10.964 15.374 1.00 62.16 103 GLU A N 1
ATOM 790 C CA . GLU A 1 103 ? 3.511 11.210 13.973 1.00 62.16 103 GLU A CA 1
ATOM 791 C C . GLU A 1 103 ? 4.976 10.861 13.672 1.00 62.16 103 GLU A C 1
ATOM 793 O O . GLU A 1 103 ? 5.321 10.541 12.537 1.00 62.16 103 GLU A O 1
ATOM 798 N N . GLN A 1 104 ? 5.837 10.894 14.693 1.00 56.56 104 GLN A N 1
ATOM 799 C CA . GLN A 1 104 ? 7.286 10.703 14.579 1.00 56.56 104 GLN A CA 1
ATOM 800 C C . GLN A 1 104 ? 7.723 9.250 14.802 1.00 56.56 104 GLN A C 1
ATOM 802 O O . GLN A 1 104 ? 8.877 8.914 14.553 1.00 56.56 104 GLN A O 1
ATOM 807 N N . ALA A 1 105 ? 6.821 8.371 15.252 1.00 54.53 105 ALA A N 1
ATOM 808 C CA . ALA A 1 105 ? 7.133 6.960 15.495 1.00 54.53 105 ALA A CA 1
ATOM 809 C C . ALA A 1 105 ? 7.250 6.140 14.192 1.00 54.53 105 ALA A C 1
ATOM 811 O O . ALA A 1 105 ? 7.511 4.939 14.216 1.00 54.53 105 ALA A O 1
ATOM 812 N N . LEU A 1 106 ? 7.022 6.765 13.036 1.00 55.81 106 LEU A N 1
ATOM 813 C CA . LEU A 1 106 ? 6.799 6.071 11.777 1.00 55.81 106 LEU A CA 1
ATOM 814 C C . LEU A 1 106 ? 8.096 5.773 11.031 1.00 55.81 106 LEU A C 1
ATOM 816 O O . LEU A 1 106 ? 8.937 6.631 10.782 1.00 55.81 106 LEU A O 1
ATOM 820 N N . PHE A 1 107 ? 8.205 4.523 10.605 1.00 61.12 107 PHE A N 1
ATOM 821 C CA . PHE A 1 107 ? 9.332 3.999 9.854 1.00 61.12 107 PHE A CA 1
ATOM 822 C C . PHE A 1 107 ? 9.555 4.742 8.535 1.00 61.12 107 PHE A C 1
ATOM 824 O O . PHE A 1 107 ? 8.680 4.761 7.662 1.00 61.12 107 PHE A O 1
ATOM 831 N N . ALA A 1 108 ? 10.788 5.206 8.333 1.00 58.34 108 ALA A N 1
ATOM 832 C CA . ALA A 1 108 ? 11.307 5.573 7.015 1.00 58.34 108 ALA A CA 1
ATOM 833 C C . ALA A 1 108 ? 11.322 4.376 6.036 1.00 58.34 108 ALA A C 1
ATOM 835 O O . ALA A 1 108 ? 11.370 4.556 4.822 1.00 58.34 108 ALA A O 1
ATOM 836 N N . THR A 1 109 ? 11.248 3.145 6.558 1.00 66.25 109 THR A N 1
ATOM 837 C CA . THR A 1 109 ? 11.394 1.905 5.789 1.00 66.25 109 THR A CA 1
ATOM 838 C C . THR A 1 109 ? 10.164 1.015 5.925 1.00 66.25 109 THR A C 1
ATOM 840 O O . THR A 1 109 ? 9.616 0.836 7.010 1.00 66.25 109 THR A O 1
ATOM 843 N N . ARG A 1 110 ? 9.745 0.399 4.818 1.00 76.06 110 ARG A N 1
ATOM 844 C CA . ARG A 1 110 ? 8.621 -0.543 4.779 1.00 76.06 110 ARG A CA 1
ATOM 845 C C . ARG A 1 110 ? 8.838 -1.750 5.700 1.00 76.06 110 ARG A C 1
ATOM 847 O O . ARG A 1 110 ? 9.882 -2.402 5.665 1.00 76.06 110 ARG A O 1
ATOM 854 N N . LEU A 1 111 ? 7.796 -2.113 6.446 1.00 78.31 111 LEU A N 1
ATOM 855 C CA . LEU A 1 111 ? 7.778 -3.291 7.314 1.00 78.31 111 LEU A CA 1
ATOM 856 C C . LEU A 1 111 ? 7.555 -4.591 6.522 1.00 78.31 111 LEU A C 1
ATOM 858 O O . LEU A 1 111 ? 6.443 -4.861 6.062 1.00 78.31 111 LEU A O 1
ATOM 862 N N . GLN A 1 112 ? 8.577 -5.448 6.443 1.00 80.12 112 GLN A N 1
ATOM 863 C CA . GLN A 1 112 ? 8.499 -6.790 5.834 1.00 80.12 112 GLN A CA 1
ATOM 864 C C . GLN A 1 112 ? 8.009 -7.888 6.802 1.00 80.12 112 GLN A C 1
ATOM 866 O O . GLN A 1 112 ? 8.468 -9.034 6.757 1.00 80.12 112 GLN A O 1
ATOM 871 N N . ALA A 1 113 ? 7.095 -7.532 7.698 1.00 84.44 113 ALA A N 1
ATOM 872 C CA . ALA A 1 113 ? 6.500 -8.426 8.686 1.00 84.44 113 ALA A CA 1
ATOM 873 C C . ALA A 1 113 ? 4.968 -8.304 8.636 1.00 84.44 113 ALA A C 1
ATOM 875 O O . ALA A 1 113 ? 4.474 -7.275 8.179 1.00 84.44 113 ALA A O 1
ATOM 876 N N . PRO A 1 114 ? 4.193 -9.299 9.098 1.00 88.00 114 PRO A N 1
ATOM 877 C CA . PRO A 1 114 ? 2.728 -9.248 9.116 1.00 88.00 114 PRO A CA 1
ATOM 878 C C . PRO A 1 114 ? 2.204 -8.344 10.250 1.00 88.00 114 PRO A C 1
ATOM 880 O O . PRO A 1 114 ? 1.477 -8.786 11.134 1.00 88.00 114 PRO A O 1
ATOM 883 N N . ILE A 1 115 ? 2.602 -7.070 10.242 1.00 88.94 115 ILE A N 1
ATOM 884 C CA . ILE A 1 115 ? 2.247 -6.066 11.253 1.00 88.94 115 ILE A CA 1
ATOM 885 C C . ILE A 1 115 ? 1.475 -4.938 10.573 1.00 88.94 115 ILE A C 1
ATOM 887 O O . ILE A 1 115 ? 2.007 -4.299 9.662 1.00 88.94 115 ILE A O 1
ATOM 891 N N . LEU A 1 116 ? 0.236 -4.701 10.996 1.00 90.56 116 LEU A N 1
ATOM 892 C CA . LEU A 1 116 ? -0.593 -3.589 10.531 1.00 90.56 116 LEU A CA 1
ATOM 893 C C . LEU A 1 116 ? -0.462 -2.418 11.509 1.00 90.56 116 LEU A C 1
ATOM 895 O O . LEU A 1 116 ? -0.798 -2.571 12.683 1.00 90.56 116 LEU A O 1
ATOM 899 N N . VAL A 1 117 ? 0.015 -1.267 11.034 1.00 90.06 117 VAL A N 1
ATOM 900 C CA . VAL A 1 117 ? 0.148 -0.059 11.856 1.00 90.06 117 VAL A CA 1
ATOM 901 C C . VAL A 1 117 ? -1.026 0.867 11.578 1.00 90.06 117 VAL A C 1
ATOM 903 O O . VAL A 1 117 ? -1.239 1.283 10.439 1.00 90.06 117 VAL A O 1
ATOM 906 N N . VAL A 1 118 ? -1.785 1.189 12.617 1.00 91.94 118 VAL A N 1
ATOM 907 C CA . VAL A 1 118 ? -2.929 2.097 12.571 1.00 91.94 118 VAL A CA 1
ATOM 908 C C . VAL A 1 118 ? -2.536 3.405 13.233 1.00 91.94 118 VAL A C 1
ATOM 910 O O . VAL A 1 118 ? -2.012 3.402 14.343 1.00 91.94 118 VAL A O 1
ATOM 913 N N . GLN A 1 119 ? -2.800 4.517 12.562 1.00 90.62 119 GLN A N 1
ATOM 914 C CA . GLN A 1 119 ? -2.512 5.847 13.075 1.00 90.62 119 GLN A CA 1
ATOM 915 C C . GLN A 1 119 ? -3.722 6.756 12.917 1.00 90.62 119 GLN A C 1
ATOM 917 O O . GLN A 1 119 ? -4.359 6.779 11.861 1.00 90.62 119 GLN A O 1
ATOM 922 N N . SER A 1 120 ? -3.998 7.532 13.957 1.00 91.31 120 SER A N 1
ATOM 923 C CA . SER A 1 120 ? -5.049 8.543 13.966 1.00 91.31 120 SER A CA 1
ATOM 924 C C . SER A 1 120 ? -4.653 9.761 13.139 1.00 91.31 120 SER A C 1
ATOM 926 O O . SER A 1 120 ? -3.530 10.254 13.238 1.00 91.31 120 SER A O 1
ATOM 928 N N . ILE A 1 121 ? -5.598 10.287 12.368 1.00 91.88 121 ILE A N 1
ATOM 929 C CA . ILE A 1 121 ? -5.504 11.592 11.709 1.00 91.88 121 ILE A CA 1
ATOM 930 C C . ILE A 1 121 ? -6.720 12.436 12.094 1.00 91.88 121 ILE A C 1
ATOM 932 O O . ILE A 1 121 ? -7.832 11.909 12.179 1.00 91.88 121 ILE A O 1
ATOM 936 N N . ARG A 1 122 ? -6.535 13.742 12.309 1.00 92.25 122 ARG A N 1
ATOM 937 C CA . ARG A 1 122 ? -7.652 14.632 12.675 1.00 92.25 122 ARG A CA 1
ATOM 938 C C . ARG A 1 122 ? -8.430 15.039 11.434 1.00 92.25 122 ARG A C 1
ATOM 940 O O . ARG A 1 122 ? -9.654 14.919 11.370 1.00 92.25 122 ARG A O 1
ATOM 947 N N . SER A 1 123 ? -7.699 15.449 10.399 1.00 91.94 123 SER A N 1
ATOM 948 C CA . SER A 1 123 ? -8.263 15.869 9.119 1.00 91.94 123 SER A CA 1
ATOM 949 C C . SER A 1 123 ? -7.725 15.064 7.931 1.00 91.94 123 SER A C 1
ATOM 951 O O . SER A 1 123 ? -6.695 14.393 8.005 1.00 91.94 123 SER A O 1
ATOM 953 N N . ILE A 1 124 ? -8.428 15.151 6.796 1.00 91.69 124 ILE A N 1
ATOM 954 C CA . ILE A 1 124 ? -7.934 14.616 5.519 1.00 91.69 124 ILE A CA 1
ATOM 955 C C . ILE A 1 124 ? -6.611 15.287 5.124 1.00 91.69 124 ILE A C 1
ATOM 957 O O . ILE A 1 124 ? -5.708 14.605 4.645 1.00 91.69 124 ILE A O 1
ATOM 961 N N . GLY A 1 125 ? -6.489 16.597 5.360 1.00 91.00 125 GLY A N 1
ATOM 962 C CA . GLY A 1 125 ? -5.266 17.351 5.089 1.00 91.00 125 GLY A CA 1
ATOM 963 C C . GLY A 1 125 ? -4.086 16.857 5.923 1.00 91.00 125 GLY A C 1
ATOM 964 O O . GLY A 1 125 ? -2.999 16.674 5.383 1.00 91.00 125 GLY A O 1
ATOM 965 N N . ASP A 1 126 ? -4.314 16.541 7.198 1.00 89.88 126 ASP A N 1
ATOM 966 C CA . ASP A 1 126 ? -3.279 15.989 8.082 1.00 89.88 126 ASP A CA 1
ATOM 967 C C . ASP A 1 126 ? -2.815 14.623 7.572 1.00 89.88 126 ASP A C 1
ATOM 969 O O . ASP A 1 126 ? -1.624 14.325 7.567 1.00 89.88 126 ASP A O 1
ATOM 973 N N . GLY A 1 127 ? -3.754 13.806 7.079 1.00 89.19 127 GLY A N 1
ATOM 974 C CA . GLY A 1 127 ? -3.437 12.538 6.432 1.00 89.19 127 GLY A CA 1
ATOM 975 C C . GLY A 1 127 ? -2.553 12.710 5.197 1.00 89.19 127 GLY A C 1
ATOM 976 O O . GLY A 1 127 ? -1.596 11.958 5.037 1.00 89.19 127 GLY A O 1
ATOM 977 N N . ILE A 1 128 ? -2.824 13.711 4.354 1.00 90.56 128 ILE A N 1
ATOM 978 C CA . ILE A 1 128 ? -1.981 14.023 3.190 1.00 90.56 128 ILE A CA 1
ATOM 979 C C . ILE A 1 128 ? -0.580 14.439 3.650 1.00 90.56 128 ILE A C 1
ATOM 981 O O . ILE A 1 128 ? 0.395 13.853 3.192 1.00 90.56 128 ILE A O 1
ATOM 985 N N . GLN A 1 129 ? -0.471 15.356 4.616 1.00 88.81 129 GLN A N 1
ATOM 986 C CA . GLN A 1 129 ? 0.824 15.805 5.144 1.00 88.81 129 GLN A CA 1
ATOM 987 C C . GLN A 1 129 ? 1.633 14.664 5.775 1.00 88.81 129 GLN A C 1
ATOM 989 O O . GLN A 1 129 ? 2.851 14.598 5.616 1.00 88.81 129 GLN A O 1
ATOM 994 N N . LEU A 1 130 ? 0.969 13.744 6.479 1.00 86.31 130 LEU A N 1
ATOM 995 C CA . LEU A 1 130 ? 1.583 12.544 7.046 1.00 86.31 130 LEU A CA 1
ATOM 996 C C . LEU A 1 130 ? 2.222 11.693 5.941 1.00 86.31 130 LEU A C 1
ATOM 998 O O . LEU A 1 130 ? 3.376 11.275 6.066 1.00 86.31 130 LEU A O 1
ATOM 1002 N N . PHE A 1 131 ? 1.498 11.465 4.843 1.00 85.88 131 PHE A N 1
ATOM 1003 C CA . PHE A 1 131 ? 2.017 10.721 3.699 1.00 85.88 131 PHE A CA 1
ATOM 1004 C C . PHE A 1 131 ? 3.118 11.492 2.957 1.00 85.88 131 PHE A C 1
ATOM 1006 O O . PHE A 1 131 ? 4.156 10.906 2.676 1.00 85.88 131 PHE A O 1
ATOM 1013 N N . GLU A 1 132 ? 2.976 12.794 2.717 1.00 85.25 132 GLU A N 1
ATOM 1014 C CA . GLU A 1 132 ? 4.014 13.617 2.073 1.00 85.25 132 GLU A CA 1
ATOM 1015 C C . GLU A 1 132 ? 5.336 13.619 2.851 1.00 85.25 132 GLU A C 1
ATOM 1017 O O . GLU A 1 132 ? 6.405 13.467 2.264 1.00 85.25 132 GLU A O 1
ATOM 1022 N N . ARG A 1 133 ? 5.286 13.734 4.184 1.00 82.00 133 ARG A N 1
ATOM 1023 C CA . ARG A 1 133 ? 6.493 13.693 5.028 1.00 82.00 133 ARG A CA 1
ATOM 1024 C C . ARG A 1 133 ? 7.177 12.330 5.004 1.00 82.00 133 ARG A C 1
ATOM 1026 O O . ARG A 1 133 ? 8.396 12.251 5.136 1.00 82.00 133 ARG A O 1
ATOM 1033 N N . ARG A 1 134 ? 6.397 11.252 4.884 1.00 74.88 134 ARG A N 1
ATOM 1034 C CA . ARG A 1 134 ? 6.904 9.878 4.955 1.00 74.88 134 ARG A CA 1
ATOM 1035 C C . ARG A 1 134 ? 7.403 9.363 3.611 1.00 74.88 134 ARG A C 1
ATOM 1037 O O . ARG A 1 134 ? 8.368 8.601 3.568 1.00 74.88 134 ARG A O 1
ATOM 1044 N N . ILE A 1 135 ? 6.729 9.720 2.526 1.00 72.62 135 ILE A N 1
ATOM 1045 C CA . ILE A 1 135 ? 7.012 9.165 1.212 1.00 72.62 135 ILE A CA 1
ATOM 1046 C C . ILE A 1 135 ? 7.921 10.147 0.467 1.00 72.62 135 ILE A C 1
ATOM 1048 O O . ILE A 1 135 ? 7.470 11.095 -0.161 1.00 72.62 135 ILE A O 1
ATOM 1052 N N . SER A 1 136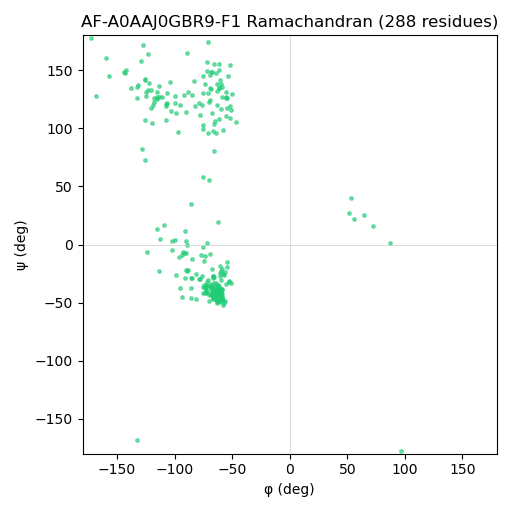 ? 9.234 9.900 0.498 1.00 65.94 136 SER A N 1
ATOM 1053 C CA . SER A 1 136 ? 10.199 10.686 -0.293 1.00 65.94 136 SER A CA 1
ATOM 1054 C C . SER A 1 136 ? 10.097 10.437 -1.811 1.00 65.94 136 SER A C 1
ATOM 1056 O O . SER A 1 136 ? 10.778 11.094 -2.592 1.00 65.94 136 SER A O 1
ATOM 1058 N N . ARG A 1 137 ? 9.299 9.446 -2.235 1.00 69.88 137 ARG A N 1
ATOM 1059 C CA . ARG A 1 137 ? 9.012 9.051 -3.631 1.00 69.88 137 ARG A CA 1
ATOM 1060 C C . ARG A 1 137 ? 7.495 8.874 -3.813 1.00 69.88 137 ARG A C 1
ATOM 1062 O O . ARG A 1 137 ? 6.733 9.258 -2.943 1.00 69.88 137 ARG A O 1
ATOM 1069 N N . SER A 1 138 ? 7.028 8.299 -4.917 1.00 78.88 138 SER A N 1
ATOM 1070 C CA . SER A 1 138 ? 5.645 7.818 -5.033 1.00 78.88 138 SER A CA 1
ATOM 1071 C C . SER A 1 138 ? 5.447 6.510 -4.252 1.00 78.88 138 SER A C 1
ATOM 1073 O O . SER A 1 138 ? 6.337 5.659 -4.197 1.00 78.88 138 SER A O 1
ATOM 1075 N N . CYS A 1 139 ? 4.267 6.322 -3.657 1.00 84.81 139 CYS A N 1
ATOM 1076 C CA . CYS A 1 139 ? 3.848 5.030 -3.111 1.00 84.81 139 CYS A CA 1
ATOM 1077 C C . CYS A 1 139 ? 3.580 4.021 -4.236 1.00 84.81 139 CYS A C 1
ATOM 1079 O O . CYS A 1 139 ? 3.021 4.377 -5.269 1.00 84.81 139 CYS A O 1
ATOM 1081 N N . SER A 1 140 ? 3.876 2.738 -4.013 1.00 87.44 140 SER A N 1
ATOM 1082 C CA . SER A 1 140 ? 3.543 1.689 -4.989 1.00 87.44 140 SER A CA 1
ATOM 1083 C C . SER A 1 140 ? 2.030 1.510 -5.155 1.00 87.44 140 SER A C 1
ATOM 1085 O O . SER A 1 140 ? 1.525 1.453 -6.268 1.00 87.44 140 SER A O 1
ATOM 1087 N N . ALA A 1 141 ? 1.277 1.466 -4.054 1.00 90.75 141 ALA A N 1
ATOM 1088 C CA . ALA A 1 141 ? -0.177 1.583 -4.107 1.00 90.75 141 ALA A CA 1
ATOM 1089 C C . ALA A 1 141 ? -0.716 2.365 -2.918 1.00 90.75 141 ALA A C 1
ATOM 1091 O O . ALA A 1 141 ? -0.188 2.272 -1.808 1.00 90.75 141 ALA A O 1
ATOM 1092 N N . ALA A 1 142 ? -1.798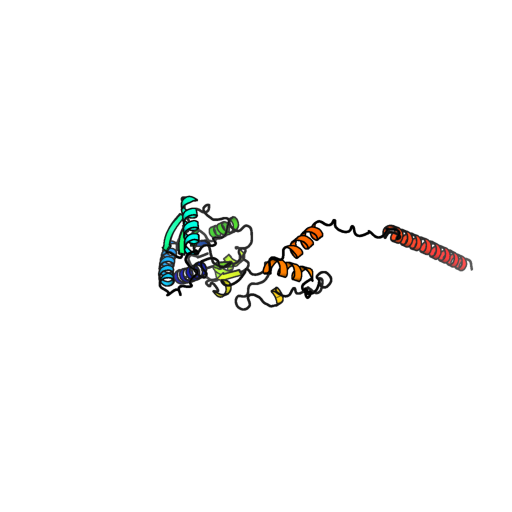 3.092 -3.161 1.00 92.88 142 ALA A N 1
ATOM 1093 C CA . ALA A 1 142 ? -2.582 3.759 -2.145 1.00 92.88 142 ALA A CA 1
ATOM 1094 C C . ALA A 1 142 ? -4.024 3.240 -2.170 1.00 92.88 142 ALA A C 1
ATOM 1096 O O . ALA A 1 142 ? -4.659 3.129 -3.219 1.00 92.88 142 ALA A O 1
ATOM 1097 N N . TYR A 1 143 ? -4.540 2.917 -0.986 1.00 95.19 143 TYR A N 1
ATOM 1098 C CA . TYR A 1 143 ? -5.899 2.415 -0.803 1.00 95.19 143 TYR A CA 1
ATOM 1099 C C . TYR A 1 143 ? -6.702 3.420 0.012 1.00 95.19 143 TYR A C 1
ATOM 1101 O O . TYR A 1 143 ? -6.293 3.805 1.116 1.00 95.19 143 TYR A O 1
ATOM 1109 N N . TYR A 1 144 ? -7.851 3.825 -0.512 1.00 96.06 144 TYR A N 1
ATOM 1110 C CA . TYR A 1 144 ? -8.731 4.812 0.099 1.00 96.06 144 TYR A CA 1
ATOM 1111 C C . TYR A 1 144 ? -10.074 4.178 0.419 1.00 96.06 144 TYR A C 1
ATOM 1113 O O . TYR A 1 144 ? -10.754 3.684 -0.472 1.00 96.06 144 TYR A O 1
ATOM 1121 N N . PHE A 1 145 ? -10.479 4.220 1.680 1.00 96.62 145 PHE A N 1
ATOM 1122 C CA . PHE A 1 145 ? -11.817 3.824 2.097 1.00 96.62 145 PHE A CA 1
ATOM 1123 C C . PHE A 1 145 ? -12.586 5.088 2.461 1.00 96.62 145 PHE A C 1
ATOM 1125 O O . PHE A 1 145 ? -12.251 5.747 3.444 1.00 96.62 145 PHE A O 1
ATOM 1132 N N . SER A 1 146 ? -13.538 5.480 1.616 1.00 95.31 146 SER A N 1
ATOM 1133 C CA . SER A 1 146 ? -14.304 6.727 1.736 1.00 95.31 146 SER A CA 1
ATOM 1134 C C . SER A 1 146 ? -15.437 6.779 0.706 1.00 95.31 146 SER A C 1
ATOM 1136 O O . SER A 1 146 ? -15.588 5.890 -0.136 1.00 95.31 146 SER A O 1
ATOM 1138 N N . ASN A 1 147 ? -16.244 7.840 0.736 1.00 94.81 147 ASN A N 1
ATOM 1139 C CA . ASN A 1 147 ? -17.167 8.116 -0.360 1.00 94.81 147 ASN A CA 1
ATOM 1140 C C . ASN A 1 147 ? -16.406 8.347 -1.700 1.00 94.81 147 ASN A C 1
ATOM 1142 O O . ASN A 1 147 ? -15.252 8.786 -1.696 1.00 94.81 147 ASN A O 1
ATOM 1146 N N . PRO A 1 148 ? -17.033 8.120 -2.871 1.00 92.88 148 PRO A N 1
ATOM 1147 C CA . PRO A 1 148 ? -16.343 8.236 -4.163 1.00 92.88 148 PRO A CA 1
ATOM 1148 C C . PRO A 1 148 ? -15.755 9.626 -4.466 1.00 92.88 148 PRO A C 1
ATOM 1150 O O . PRO A 1 148 ? -14.738 9.730 -5.151 1.00 92.88 148 PRO A O 1
ATOM 1153 N N . LYS A 1 149 ? -16.368 10.704 -3.953 1.00 93.50 149 LYS A N 1
ATOM 1154 C CA . LYS A 1 149 ? -15.899 12.085 -4.171 1.00 93.50 149 LYS A CA 1
ATOM 1155 C C . LYS A 1 149 ? -14.590 12.348 -3.422 1.00 93.50 149 LYS A C 1
ATOM 1157 O O . LYS A 1 149 ? -13.627 12.825 -4.016 1.00 93.50 149 LYS A O 1
ATOM 1162 N N . THR A 1 150 ? -14.547 11.985 -2.144 1.00 93.44 150 THR A N 1
ATOM 1163 C CA . THR A 1 150 ? -13.365 12.052 -1.284 1.00 93.44 150 THR A CA 1
ATOM 1164 C C . THR A 1 150 ? -12.280 11.109 -1.792 1.00 93.44 150 THR A C 1
ATOM 1166 O O . THR A 1 150 ? -11.120 11.498 -1.850 1.00 93.44 150 THR A O 1
ATOM 1169 N N . GLY A 1 151 ? -12.641 9.895 -2.220 1.00 93.12 151 GLY A N 1
ATOM 1170 C CA . GLY A 1 151 ? -11.704 8.951 -2.830 1.00 93.12 151 GLY A CA 1
ATOM 1171 C C . GLY A 1 151 ? -11.003 9.551 -4.048 1.00 93.12 151 GLY A C 1
ATOM 1172 O O . GLY A 1 151 ? -9.776 9.549 -4.105 1.00 93.12 151 GLY A O 1
ATOM 1173 N N . LYS A 1 152 ? -11.764 10.158 -4.971 1.00 94.06 152 LYS A N 1
ATOM 1174 C CA . LYS A 1 152 ? -11.202 10.855 -6.139 1.00 94.06 152 LYS A CA 1
ATOM 1175 C C . LYS A 1 152 ? -10.269 11.999 -5.742 1.00 94.06 152 LYS A C 1
ATOM 1177 O O . LYS A 1 152 ? -9.208 12.127 -6.340 1.00 94.06 152 LYS A O 1
ATOM 1182 N N . TYR A 1 153 ? -10.656 12.805 -4.753 1.00 94.38 153 TYR A N 1
ATOM 1183 C CA . TYR A 1 153 ? -9.812 13.879 -4.228 1.00 94.38 153 TYR A CA 1
ATOM 1184 C C . TYR A 1 153 ? -8.473 13.321 -3.722 1.00 94.38 153 TYR A C 1
ATOM 1186 O O . TYR A 1 153 ? -7.424 13.731 -4.197 1.00 94.38 153 TYR A O 1
ATOM 1194 N N . LEU A 1 154 ? -8.489 12.307 -2.854 1.00 92.81 154 LEU A N 1
ATOM 1195 C CA . LEU A 1 154 ? -7.269 11.714 -2.293 1.00 92.81 154 LEU A CA 1
ATOM 1196 C C . LEU A 1 154 ? -6.320 11.144 -3.356 1.00 92.81 154 LEU A C 1
ATOM 1198 O O . LEU A 1 154 ? -5.109 11.326 -3.248 1.00 92.81 154 LEU A O 1
ATOM 1202 N N . CYS A 1 155 ? -6.864 10.524 -4.408 1.00 92.38 155 CYS A N 1
ATOM 1203 C CA . CYS A 1 155 ? -6.073 10.005 -5.527 1.00 92.38 155 CYS A CA 1
ATOM 1204 C C . CYS A 1 155 ? -5.267 11.096 -6.257 1.00 92.38 155 CYS A C 1
ATOM 1206 O O . CYS A 1 155 ? -4.276 10.779 -6.902 1.00 92.38 155 CYS A O 1
ATOM 1208 N N . GLN A 1 156 ? -5.695 12.363 -6.191 1.00 91.88 156 GLN A 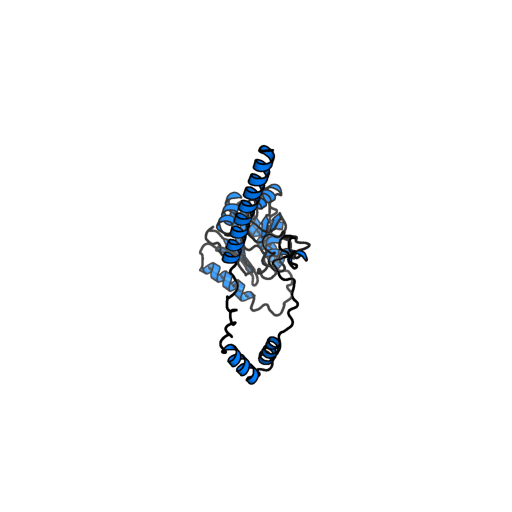N 1
ATOM 1209 C CA . GLN A 1 156 ? -5.010 13.481 -6.848 1.00 91.88 156 GLN A CA 1
ATOM 1210 C C . GLN A 1 156 ? -3.868 14.061 -6.006 1.00 91.88 156 GLN A C 1
ATOM 1212 O O . GLN A 1 156 ? -2.919 14.589 -6.575 1.00 91.88 156 GLN A O 1
ATOM 1217 N N . PHE A 1 157 ? -3.961 13.982 -4.674 1.00 90.50 157 PHE A N 1
ATOM 1218 C CA . PHE A 1 157 ? -3.003 14.627 -3.765 1.00 90.50 157 PHE A CA 1
ATOM 1219 C C . PHE A 1 157 ? -1.928 13.682 -3.233 1.00 90.50 157 PHE A C 1
ATOM 1221 O O . PHE A 1 157 ? -0.840 14.136 -2.900 1.00 90.50 157 PHE A O 1
ATOM 1228 N N . ILE A 1 158 ? -2.198 12.378 -3.154 1.00 89.38 158 ILE A N 1
ATOM 1229 C CA . ILE A 1 158 ? -1.214 11.411 -2.660 1.00 89.38 158 ILE A CA 1
ATOM 1230 C C . ILE A 1 158 ? -0.530 10.736 -3.860 1.00 89.38 158 ILE A C 1
ATOM 1232 O O . ILE A 1 158 ? -1.179 9.973 -4.586 1.00 89.38 158 ILE A O 1
ATOM 1236 N N . PRO A 1 159 ? 0.779 10.972 -4.077 1.00 87.81 159 PRO A N 1
ATOM 1237 C CA . PRO A 1 159 ? 1.495 10.416 -5.216 1.00 87.81 159 PRO A CA 1
ATOM 1238 C C . PRO A 1 159 ? 1.607 8.896 -5.075 1.00 87.81 159 PRO A C 1
ATOM 1240 O O . PRO A 1 159 ? 2.295 8.377 -4.193 1.00 87.81 159 PRO A O 1
ATOM 1243 N N . SER A 1 160 ? 0.934 8.165 -5.960 1.00 88.75 160 SER A N 1
ATOM 1244 C CA . SER A 1 160 ? 0.962 6.702 -5.990 1.00 88.75 160 SER A CA 1
ATOM 1245 C C . SER A 1 160 ? 0.906 6.167 -7.418 1.00 88.75 160 SER A C 1
ATOM 1247 O O . SER A 1 160 ? 0.298 6.785 -8.287 1.00 88.75 160 SER A O 1
ATOM 1249 N N . GLU A 1 161 ? 1.545 5.023 -7.666 1.00 88.44 161 GLU A N 1
ATOM 1250 C CA . GLU A 1 161 ? 1.523 4.364 -8.983 1.00 88.44 161 GLU A CA 1
ATOM 1251 C C . GLU A 1 161 ? 0.162 3.720 -9.268 1.00 88.44 161 GLU A C 1
ATOM 1253 O O . GLU A 1 161 ? -0.314 3.725 -10.402 1.00 88.44 161 GLU A O 1
ATOM 1258 N N . ALA A 1 162 ? -0.483 3.194 -8.226 1.00 89.38 162 ALA A N 1
ATOM 1259 C CA . ALA A 1 162 ? -1.839 2.675 -8.285 1.00 89.38 162 ALA A CA 1
ATOM 1260 C C . ALA A 1 162 ? -2.674 3.213 -7.123 1.00 89.38 162 ALA A C 1
ATOM 1262 O O . ALA A 1 162 ? -2.242 3.211 -5.970 1.00 89.38 162 ALA A O 1
ATOM 1263 N N . SER A 1 163 ? -3.895 3.640 -7.421 1.00 92.44 163 SER A N 1
ATOM 1264 C CA . SER A 1 163 ? -4.850 4.144 -6.439 1.00 92.44 163 SER A CA 1
ATOM 1265 C C . SER A 1 163 ? -6.149 3.357 -6.536 1.00 92.44 163 SER A C 1
ATOM 1267 O O . SER A 1 163 ? -6.727 3.252 -7.615 1.00 92.44 163 SER A O 1
ATOM 1269 N N . PHE A 1 164 ? -6.629 2.832 -5.410 1.00 93.56 164 PHE A N 1
ATOM 1270 C CA . PHE A 1 164 ? -7.891 2.093 -5.349 1.00 93.56 164 PHE A CA 1
ATOM 1271 C C . PHE A 1 164 ? -8.815 2.680 -4.290 1.00 93.56 164 PHE A C 1
ATOM 1273 O O . PHE A 1 164 ? -8.373 3.085 -3.212 1.00 93.56 164 PHE A O 1
ATOM 1280 N N . VAL A 1 165 ? -10.113 2.697 -4.591 1.00 95.00 165 VAL A N 1
ATOM 1281 C CA . VAL A 1 165 ? -11.151 3.218 -3.699 1.00 95.00 165 VAL A CA 1
ATOM 1282 C C . VAL A 1 165 ? -12.075 2.076 -3.281 1.00 95.00 165 VAL A C 1
ATOM 1284 O O . VAL A 1 165 ? -12.638 1.394 -4.130 1.00 95.00 165 VAL A O 1
ATOM 1287 N N . ASN A 1 166 ? -12.234 1.879 -1.972 1.00 94.69 166 ASN A N 1
ATOM 1288 C CA . ASN A 1 166 ? -13.081 0.868 -1.328 1.00 94.69 166 ASN A CA 1
ATOM 1289 C C .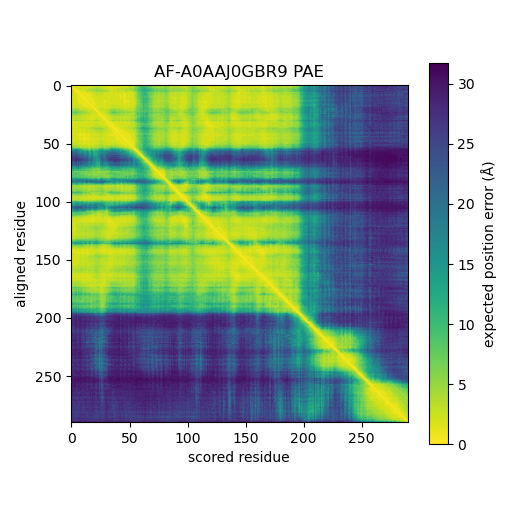 ASN A 1 166 ? -12.803 -0.590 -1.735 1.00 94.69 166 ASN A C 1
ATOM 1291 O O . ASN A 1 166 ? -13.671 -1.446 -1.576 1.00 94.69 166 ASN A O 1
ATOM 1295 N N . TYR A 1 167 ? -11.611 -0.889 -2.251 1.00 93.50 167 TYR A N 1
ATOM 1296 C CA . TYR A 1 167 ? -11.262 -2.224 -2.727 1.00 93.50 167 TYR A CA 1
ATOM 1297 C C . TYR A 1 167 ? -9.747 -2.445 -2.728 1.00 93.50 167 TYR A C 1
ATOM 1299 O O . TYR A 1 167 ? -8.987 -1.518 -3.018 1.00 93.50 167 TYR A O 1
ATOM 1307 N N . ILE A 1 168 ? -9.312 -3.674 -2.428 1.00 94.19 168 ILE A N 1
ATOM 1308 C CA . ILE A 1 168 ? -7.913 -4.096 -2.545 1.00 94.19 168 ILE A CA 1
ATOM 1309 C C . ILE A 1 168 ? -7.838 -5.352 -3.430 1.00 94.19 168 ILE A C 1
ATOM 1311 O O . ILE A 1 168 ? -8.207 -6.444 -2.987 1.00 94.19 168 ILE A O 1
ATOM 1315 N N . PRO A 1 169 ? -7.338 -5.242 -4.675 1.00 91.19 169 PRO A N 1
ATOM 1316 C CA . PRO A 1 169 ? -7.198 -6.400 -5.550 1.00 91.19 169 PRO A CA 1
ATOM 1317 C C . PRO A 1 169 ? -6.212 -7.410 -4.963 1.00 91.19 169 PRO A C 1
ATOM 1319 O O . PRO A 1 169 ? -5.033 -7.121 -4.767 1.00 91.19 169 PRO A O 1
ATOM 1322 N N . SER A 1 170 ? -6.683 -8.632 -4.705 1.00 88.25 170 SER A N 1
ATOM 1323 C CA . SER A 1 170 ? -5.831 -9.704 -4.163 1.00 88.25 170 SER A CA 1
ATOM 1324 C C . SER A 1 170 ? -4.756 -10.144 -5.163 1.00 88.25 170 SER A C 1
ATOM 1326 O O . SER A 1 170 ? -3.656 -10.517 -4.764 1.00 88.25 170 SER A O 1
ATOM 1328 N N . GLU A 1 171 ? -5.047 -10.017 -6.457 1.00 87.81 171 GLU A N 1
ATOM 1329 C CA . GLU A 1 171 ? -4.101 -10.220 -7.557 1.00 87.81 171 GLU A CA 1
ATOM 1330 C C . GLU A 1 171 ? -2.940 -9.227 -7.489 1.00 87.81 171 GLU A C 1
ATOM 1332 O O . GLU A 1 171 ? -1.797 -9.596 -7.759 1.00 87.81 171 GLU A O 1
ATOM 1337 N N . LEU A 1 172 ? -3.195 -7.991 -7.032 1.00 88.56 172 LEU A N 1
ATOM 1338 C CA . LEU A 1 172 ? -2.154 -6.978 -6.880 1.00 88.56 172 LEU A CA 1
ATOM 1339 C C . LEU A 1 172 ? -1.138 -7.360 -5.790 1.00 88.56 172 LEU A C 1
ATOM 1341 O O . LEU A 1 172 ? 0.046 -7.022 -5.869 1.00 88.56 172 LEU A O 1
ATOM 1345 N N . LEU A 1 173 ? -1.561 -8.154 -4.810 1.00 88.44 173 LEU A N 1
ATOM 1346 C CA . LEU A 1 173 ? -0.697 -8.589 -3.720 1.00 88.44 173 LEU A CA 1
ATOM 1347 C C . LEU A 1 173 ? 0.323 -9.660 -4.143 1.00 88.44 173 LEU A C 1
ATOM 1349 O O . LEU A 1 173 ? 1.284 -9.905 -3.409 1.00 88.44 173 LEU A O 1
ATOM 1353 N N . LEU A 1 174 ? 0.146 -10.282 -5.307 1.00 86.44 174 LEU A N 1
ATOM 1354 C CA . LEU A 1 174 ? 1.005 -11.346 -5.814 1.00 86.44 174 LEU A CA 1
ATOM 1355 C C . LEU A 1 174 ? 2.009 -10.830 -6.846 1.00 86.44 174 LEU A C 1
ATOM 1357 O O . LEU A 1 174 ? 1.628 -10.245 -7.848 1.00 86.44 174 LEU A O 1
ATOM 1361 N N . GLY A 1 175 ? 3.293 -11.122 -6.651 1.00 83.75 175 GLY A N 1
ATOM 1362 C CA . GLY A 1 175 ? 4.337 -10.811 -7.631 1.00 83.75 175 GLY A CA 1
ATOM 1363 C C . GLY A 1 175 ? 5.097 -9.507 -7.362 1.00 83.75 175 GLY A C 1
ATOM 1364 O O . GLY A 1 175 ? 4.900 -8.868 -6.323 1.00 83.75 175 GLY A O 1
ATOM 1365 N N . PRO A 1 176 ? 6.037 -9.151 -8.255 1.00 85.50 176 PRO A N 1
ATOM 1366 C CA . PRO A 1 176 ? 6.911 -7.997 -8.073 1.00 85.50 176 PRO A CA 1
ATOM 1367 C C . PRO A 1 176 ? 6.173 -6.658 -8.235 1.00 85.50 176 PRO A C 1
ATOM 1369 O O . PRO A 1 176 ? 4.984 -6.600 -8.558 1.00 85.50 176 PRO A O 1
ATOM 1372 N N . LEU A 1 177 ? 6.879 -5.559 -7.974 1.00 85.62 177 LEU A N 1
ATOM 1373 C CA . LEU A 1 177 ? 6.378 -4.217 -8.277 1.00 85.62 177 LEU A CA 1
ATOM 1374 C C . LEU A 1 177 ? 6.278 -4.013 -9.792 1.00 85.62 177 LEU A C 1
ATOM 1376 O O . LEU A 1 177 ? 7.053 -4.598 -10.551 1.00 85.62 177 LEU A O 1
ATOM 1380 N N . ASN A 1 178 ? 5.309 -3.208 -10.218 1.00 85.00 178 ASN A N 1
ATOM 1381 C CA . ASN A 1 178 ? 5.202 -2.754 -11.597 1.00 85.00 178 ASN A CA 1
ATOM 1382 C C . ASN A 1 178 ? 6.371 -1.800 -11.911 1.00 85.00 178 ASN A C 1
ATOM 1384 O O . ASN A 1 178 ? 6.840 -1.105 -11.004 1.00 85.00 178 ASN A O 1
ATOM 1388 N N . PRO A 1 179 ? 6.871 -1.753 -13.156 1.00 81.38 179 PRO A N 1
ATOM 1389 C CA . PRO A 1 179 ? 7.870 -0.772 -13.541 1.00 81.38 179 PRO A CA 1
ATOM 1390 C C . PRO A 1 179 ? 7.330 0.654 -13.379 1.00 81.38 179 PRO A C 1
ATOM 1392 O O . PRO A 1 179 ? 6.168 0.940 -13.677 1.00 81.38 179 PRO A O 1
ATOM 1395 N N .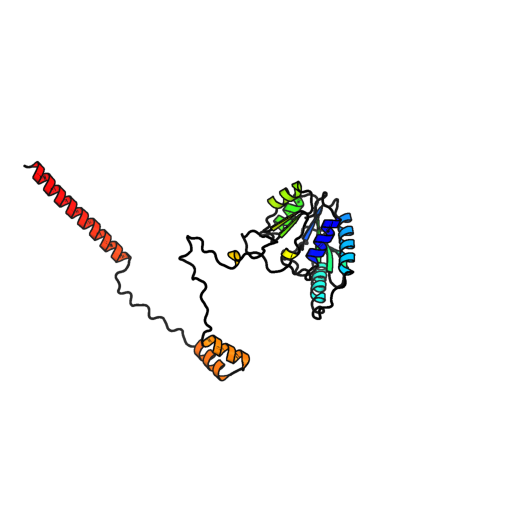 ILE A 1 180 ? 8.198 1.553 -12.921 1.00 79.94 180 ILE A N 1
ATOM 1396 C CA . ILE A 1 180 ? 7.858 2.954 -12.658 1.00 79.94 180 ILE A CA 1
ATOM 1397 C C . ILE A 1 180 ? 7.405 3.622 -13.964 1.00 79.94 180 ILE A C 1
ATOM 1399 O O . ILE A 1 180 ? 8.057 3.478 -14.996 1.00 79.94 180 ILE A O 1
ATOM 1403 N N . GLY A 1 181 ? 6.306 4.378 -13.913 1.00 76.38 181 GLY A N 1
ATOM 1404 C CA . GLY A 1 181 ? 5.783 5.133 -15.060 1.00 76.38 181 GLY A CA 1
ATOM 1405 C C . GLY A 1 181 ? 4.835 4.354 -15.976 1.00 76.38 181 GLY A C 1
ATOM 1406 O O . GLY A 1 181 ? 4.332 4.925 -16.942 1.00 76.38 181 GLY A O 1
ATOM 1407 N N . HIS A 1 182 ? 4.543 3.088 -15.666 1.00 79.25 182 HIS A N 1
ATOM 1408 C CA . HIS A 1 182 ? 3.570 2.288 -16.406 1.00 79.25 182 HIS A CA 1
ATOM 1409 C C . HIS A 1 182 ? 2.246 2.144 -15.645 1.00 79.25 182 HIS A C 1
ATOM 1411 O O . HIS A 1 182 ? 2.258 1.947 -14.426 1.00 79.25 182 HIS A O 1
ATOM 1417 N N . PRO A 1 183 ? 1.096 2.208 -16.345 1.00 81.12 183 PRO A N 1
ATOM 1418 C CA . PRO A 1 183 ? -0.200 2.029 -15.707 1.00 81.12 183 PRO A CA 1
ATOM 1419 C C . PRO A 1 183 ? -0.311 0.620 -15.117 1.00 81.12 183 PRO A C 1
ATOM 1421 O O . PRO A 1 183 ? 0.105 -0.365 -15.730 1.00 81.12 183 PRO A O 1
ATOM 1424 N N . VAL A 1 184 ? -0.869 0.534 -13.911 1.00 84.25 184 VAL A N 1
ATOM 1425 C CA . VAL A 1 184 ? -1.159 -0.735 -13.240 1.00 84.25 184 VAL A CA 1
ATOM 1426 C C . VAL A 1 184 ? -2.571 -1.169 -13.623 1.00 84.25 184 VAL A C 1
ATOM 1428 O O . VAL A 1 184 ? -3.540 -0.523 -13.229 1.00 84.25 184 VAL A O 1
ATOM 1431 N N . ASP A 1 185 ? -2.684 -2.274 -14.355 1.00 83.19 185 ASP A N 1
ATOM 1432 C CA . ASP A 1 185 ? -3.953 -2.965 -14.591 1.00 83.19 185 ASP A CA 1
ATOM 1433 C C . ASP A 1 185 ? -3.974 -4.269 -13.771 1.00 83.19 185 ASP A C 1
ATOM 1435 O O . ASP A 1 185 ? -3.095 -5.114 -13.964 1.00 83.19 185 ASP A O 1
ATOM 1439 N N . PRO A 1 186 ? -4.921 -4.457 -12.830 1.00 78.94 186 PRO A N 1
ATOM 1440 C CA . PRO A 1 186 ? -5.018 -5.700 -12.070 1.00 78.94 186 PRO A CA 1
ATOM 1441 C C . PRO A 1 186 ? -5.284 -6.923 -12.962 1.00 78.94 186 PRO A C 1
ATOM 1443 O O . PRO A 1 186 ? -4.703 -7.973 -12.698 1.00 78.94 186 PRO A O 1
ATOM 1446 N N . ALA A 1 187 ? -6.074 -6.786 -14.035 1.00 82.00 187 ALA A N 1
ATOM 1447 C CA . ALA A 1 187 ? -6.430 -7.909 -14.906 1.00 82.00 187 ALA A CA 1
ATOM 1448 C C . ALA A 1 187 ? -5.255 -8.350 -15.794 1.00 82.00 187 ALA A C 1
ATOM 1450 O O . ALA A 1 187 ? -5.053 -9.541 -16.036 1.00 82.00 187 ALA A O 1
ATOM 1451 N N . GLN A 1 188 ? -4.453 -7.389 -16.258 1.00 79.38 188 GLN A N 1
ATOM 1452 C CA . GLN A 1 188 ? -3.275 -7.630 -17.084 1.00 79.38 188 GLN A CA 1
ATOM 1453 C C . GLN A 1 188 ? -2.041 -6.974 -16.459 1.00 79.38 188 GLN A C 1
ATOM 1455 O O . GLN A 1 188 ? -1.512 -5.982 -16.949 1.00 79.38 188 GLN A O 1
ATOM 1460 N N . ARG A 1 189 ? -1.555 -7.567 -15.365 1.00 73.38 189 ARG A N 1
ATOM 1461 C CA . ARG A 1 189 ? -0.462 -7.006 -14.557 1.00 73.38 189 ARG A CA 1
ATOM 1462 C C . ARG A 1 189 ? 0.854 -6.806 -15.315 1.00 73.38 189 ARG A C 1
ATOM 1464 O O . ARG A 1 189 ? 1.541 -5.816 -15.096 1.00 73.38 189 ARG A O 1
ATOM 1471 N N . TYR A 1 190 ? 1.212 -7.755 -16.177 1.00 76.19 190 TYR A N 1
ATOM 1472 C CA . TYR A 1 190 ? 2.420 -7.692 -17.002 1.00 76.19 190 TYR A CA 1
ATOM 1473 C C . TYR A 1 190 ? 2.041 -7.934 -18.461 1.00 76.19 190 TYR A C 1
ATOM 1475 O O . TYR A 1 190 ? 2.137 -9.070 -18.935 1.00 76.19 190 TYR A O 1
ATOM 1483 N N . PRO A 1 191 ? 1.565 -6.908 -19.191 1.00 76.44 191 PRO A N 1
ATOM 1484 C CA . PRO A 1 191 ? 1.403 -7.049 -20.622 1.00 76.44 191 PRO A CA 1
ATOM 1485 C C . PRO A 1 191 ? 2.773 -7.318 -21.246 1.00 76.44 191 PRO A C 1
ATOM 1487 O O . PRO A 1 191 ? 3.809 -6.864 -20.752 1.00 76.44 191 PRO A O 1
ATOM 1490 N N . VAL A 1 192 ? 2.770 -8.055 -22.356 1.00 72.88 192 VAL A N 1
ATOM 1491 C CA . VAL A 1 192 ? 3.989 -8.401 -23.102 1.00 72.88 192 VAL A CA 1
ATOM 1492 C C . VAL A 1 192 ? 4.799 -7.142 -23.437 1.00 72.88 192 VAL A C 1
ATOM 1494 O O . VAL A 1 192 ? 6.021 -7.178 -23.386 1.00 72.88 192 VAL A O 1
ATOM 1497 N N . ASP A 1 193 ? 4.127 -6.009 -23.642 1.00 70.44 193 ASP A N 1
ATOM 1498 C CA . ASP A 1 193 ? 4.721 -4.688 -23.873 1.00 70.44 193 ASP A CA 1
ATOM 1499 C C . ASP A 1 193 ? 5.643 -4.168 -22.752 1.00 70.44 193 ASP A C 1
ATOM 1501 O O . ASP A 1 193 ? 6.435 -3.268 -23.014 1.00 70.44 193 ASP A O 1
ATOM 1505 N N . LEU A 1 194 ? 5.536 -4.668 -21.511 1.00 69.62 194 LEU A N 1
ATOM 1506 C CA . LEU A 1 194 ? 6.468 -4.328 -20.419 1.00 69.62 194 LEU A CA 1
ATOM 1507 C C . LEU A 1 194 ? 7.712 -5.217 -20.412 1.00 69.62 194 LEU A C 1
ATOM 1509 O O . LEU A 1 194 ? 8.765 -4.813 -19.927 1.00 69.62 194 LEU A O 1
ATOM 1513 N N . LEU A 1 195 ? 7.573 -6.447 -20.902 1.00 70.06 195 LEU A N 1
ATOM 1514 C CA . LEU A 1 195 ? 8.649 -7.439 -20.959 1.00 70.06 195 LEU A CA 1
ATOM 1515 C C . LEU A 1 195 ? 9.433 -7.342 -22.272 1.00 70.06 195 LEU A C 1
ATOM 1517 O O . LEU A 1 195 ? 10.586 -7.760 -22.353 1.00 70.06 195 LEU A O 1
ATOM 1521 N N . VAL A 1 196 ? 8.803 -6.772 -23.294 1.00 63.56 196 VAL A N 1
ATOM 1522 C CA . VAL A 1 196 ? 9.390 -6.452 -24.584 1.00 63.56 196 VAL A CA 1
ATOM 1523 C C . VAL A 1 196 ? 9.644 -4.955 -24.598 1.00 63.56 196 VAL A C 1
ATOM 1525 O O . VAL A 1 196 ? 8.704 -4.168 -24.590 1.00 63.56 196 VAL A O 1
ATOM 1528 N N . LEU A 1 197 ? 10.911 -4.547 -24.658 1.00 56.69 197 LEU A N 1
ATOM 1529 C CA . LEU A 1 197 ? 11.257 -3.159 -24.952 1.00 56.69 197 LEU A CA 1
ATOM 1530 C C . LEU A 1 197 ? 10.651 -2.799 -26.316 1.00 56.69 197 LEU A C 1
ATOM 1532 O O . LEU A 1 197 ? 11.212 -3.131 -27.362 1.00 56.69 197 LEU A O 1
ATOM 1536 N N . ARG A 1 198 ? 9.492 -2.130 -26.328 1.00 48.16 198 ARG A N 1
ATOM 1537 C CA . ARG A 1 198 ? 9.032 -1.429 -27.524 1.00 48.16 198 ARG A CA 1
ATOM 1538 C C . ARG A 1 198 ? 10.005 -0.287 -27.737 1.00 48.16 198 ARG A C 1
ATOM 1540 O O . ARG A 1 198 ? 9.874 0.766 -27.122 1.00 48.16 198 ARG A O 1
ATOM 1547 N N . SER A 1 199 ? 10.973 -0.502 -28.623 1.00 46.69 199 SER A N 1
ATOM 1548 C CA . SER A 1 199 ? 11.686 0.599 -29.250 1.00 46.69 199 SER A CA 1
ATOM 1549 C C . SER A 1 199 ? 10.619 1.529 -29.819 1.00 46.69 199 SER A C 1
ATOM 1551 O O . SER A 1 199 ? 9.920 1.173 -30.776 1.00 46.69 199 SER A O 1
ATOM 1553 N N . SER A 1 200 ? 10.447 2.701 -29.214 1.00 50.09 200 SER A N 1
ATOM 1554 C CA . SER A 1 200 ? 9.769 3.788 -29.901 1.00 50.09 200 SER A CA 1
ATOM 1555 C C . SER A 1 200 ? 10.491 3.982 -31.243 1.00 50.09 200 SER A C 1
ATOM 1557 O O . SER A 1 200 ? 11.697 3.744 -31.356 1.00 50.09 200 SER A O 1
ATOM 1559 N N . GLN A 1 201 ? 9.760 4.340 -32.298 1.00 49.00 201 GLN A N 1
ATOM 1560 C CA . GLN A 1 201 ? 10.292 4.413 -33.669 1.00 49.00 201 GLN A CA 1
ATOM 1561 C C . GLN A 1 201 ? 11.545 5.309 -33.817 1.00 49.00 201 GLN A C 1
ATOM 1563 O O . GLN A 1 201 ? 12.255 5.185 -34.810 1.00 49.00 201 GLN A O 1
ATOM 1568 N N . LEU A 1 202 ? 11.852 6.155 -32.825 1.00 48.66 202 LEU A N 1
ATOM 1569 C CA . LEU A 1 202 ? 13.042 7.008 -32.775 1.00 48.66 202 LEU A CA 1
ATOM 1570 C C . LEU A 1 202 ? 14.280 6.364 -32.119 1.00 48.66 202 LEU A C 1
ATOM 1572 O O . LEU A 1 202 ? 15.393 6.757 -32.453 1.00 48.66 202 LEU A O 1
ATOM 1576 N N . GLU A 1 203 ? 14.137 5.350 -31.259 1.00 47.28 203 GLU A N 1
ATOM 1577 C CA . GLU A 1 203 ? 15.267 4.724 -30.536 1.00 47.28 203 GLU A CA 1
ATOM 1578 C C . GLU A 1 203 ? 15.718 3.376 -31.121 1.00 47.28 203 GLU A C 1
ATOM 1580 O O . GLU A 1 203 ? 16.648 2.743 -30.616 1.00 47.28 203 GLU A O 1
ATOM 1585 N N . ARG A 1 204 ? 15.108 2.944 -32.234 1.00 45.78 204 ARG A N 1
ATOM 1586 C CA . ARG A 1 204 ? 15.419 1.682 -32.935 1.00 45.78 204 ARG A CA 1
ATOM 1587 C C . ARG A 1 204 ? 16.900 1.515 -33.308 1.00 45.78 204 ARG A C 1
ATOM 1589 O O . ARG A 1 204 ? 17.340 0.399 -33.557 1.00 45.78 204 ARG A O 1
ATOM 1596 N N . TRP A 1 205 ? 17.661 2.605 -33.345 1.00 47.94 205 TRP A N 1
ATOM 1597 C CA . TRP A 1 205 ? 19.071 2.613 -33.729 1.00 47.94 205 TRP A CA 1
ATOM 1598 C C . TRP A 1 205 ? 20.055 2.471 -32.555 1.00 47.94 205 TRP A C 1
ATOM 1600 O O . TRP A 1 205 ? 21.250 2.361 -32.810 1.00 47.94 205 TRP A O 1
ATOM 1610 N N . ILE A 1 206 ? 19.598 2.484 -31.293 1.00 50.09 206 ILE A N 1
ATOM 1611 C CA . ILE A 1 206 ? 20.495 2.621 -30.124 1.00 50.09 206 ILE A CA 1
ATOM 1612 C C . ILE A 1 206 ? 20.534 1.364 -29.235 1.00 50.09 206 ILE A C 1
ATOM 1614 O O . ILE A 1 206 ? 21.530 1.138 -28.551 1.00 50.09 206 ILE A O 1
ATOM 1618 N N . LEU A 1 207 ? 19.513 0.501 -29.263 1.00 50.69 207 LEU A N 1
ATOM 1619 C CA . LEU A 1 207 ? 19.471 -0.693 -28.410 1.00 50.69 207 LEU A CA 1
ATOM 1620 C C . LEU A 1 207 ? 19.620 -1.984 -29.232 1.00 50.69 207 LEU A C 1
ATOM 1622 O O . LEU A 1 207 ? 18.863 -2.185 -30.185 1.00 50.69 207 LEU A O 1
ATOM 1626 N N . PRO A 1 208 ? 20.568 -2.879 -28.887 1.00 50.19 208 PRO A N 1
ATOM 1627 C CA . PRO A 1 208 ? 20.700 -4.158 -29.568 1.00 50.19 208 PRO A CA 1
ATOM 1628 C C . PRO A 1 208 ? 19.436 -4.996 -29.340 1.00 50.19 208 PRO A C 1
ATOM 1630 O O . PRO A 1 208 ? 18.952 -5.127 -28.215 1.00 50.19 208 PRO A O 1
ATOM 1633 N N . ALA A 1 209 ? 18.901 -5.563 -30.425 1.00 54.91 209 ALA A N 1
ATOM 1634 C CA . ALA A 1 209 ? 17.827 -6.551 -30.378 1.00 54.91 209 ALA A CA 1
ATOM 1635 C C . ALA A 1 209 ? 18.190 -7.695 -29.417 1.00 54.91 209 ALA A C 1
ATOM 1637 O O . ALA A 1 209 ? 19.374 -7.959 -29.213 1.00 54.91 209 ALA A O 1
ATOM 1638 N N . ALA A 1 210 ? 17.186 -8.379 -28.855 1.00 56.09 210 ALA A N 1
ATOM 1639 C CA . ALA A 1 210 ? 17.391 -9.537 -27.987 1.00 56.09 210 ALA A CA 1
ATOM 1640 C C . ALA A 1 210 ? 18.402 -10.505 -28.625 1.00 56.09 210 ALA A C 1
ATOM 1642 O O . ALA A 1 210 ? 18.106 -11.171 -29.618 1.00 56.09 210 ALA A O 1
ATOM 1643 N N . GLN A 1 211 ? 19.622 -10.527 -28.089 1.00 52.72 211 GLN A N 1
ATOM 1644 C CA . GLN A 1 211 ? 20.679 -11.394 -28.578 1.00 52.72 211 GLN A CA 1
ATOM 1645 C C . GLN A 1 211 ? 20.520 -12.748 -27.911 1.00 52.72 211 GLN A C 1
ATOM 1647 O O . GLN A 1 211 ? 20.410 -12.854 -26.689 1.00 52.72 211 GLN A O 1
ATOM 1652 N N . TYR A 1 212 ? 20.511 -13.793 -28.730 1.00 56.47 212 TYR A N 1
ATOM 1653 C CA . TYR A 1 212 ? 20.628 -15.150 -28.236 1.00 56.47 212 TYR A CA 1
ATOM 1654 C C . TYR A 1 212 ? 22.029 -15.309 -27.636 1.00 56.47 212 TYR A C 1
ATOM 1656 O O . TYR A 1 212 ? 23.021 -15.379 -28.364 1.00 56.47 212 TYR A O 1
ATOM 1664 N N . ILE A 1 213 ? 22.117 -15.294 -26.305 1.00 66.31 213 ILE A N 1
ATOM 1665 C CA . ILE A 1 213 ? 23.374 -15.519 -25.594 1.00 66.31 213 ILE A CA 1
ATOM 1666 C C . ILE A 1 213 ? 23.655 -17.017 -25.671 1.00 66.31 213 ILE A C 1
ATOM 1668 O O . ILE A 1 213 ? 23.069 -17.816 -24.941 1.00 66.31 213 ILE A O 1
ATOM 1672 N N . VAL A 1 214 ? 24.526 -17.402 -26.602 1.00 78.44 214 VAL A N 1
ATOM 1673 C CA . VAL A 1 214 ? 25.061 -18.763 -26.665 1.00 78.44 214 VAL A CA 1
ATOM 1674 C C . VAL A 1 214 ? 26.009 -18.932 -25.475 1.00 78.44 214 VAL A C 1
ATOM 1676 O O . VAL A 1 214 ? 26.865 -18.063 -25.281 1.00 78.44 214 VAL A O 1
ATOM 1679 N N . PRO A 1 215 ? 25.884 -20.009 -24.677 1.00 74.25 215 PRO A N 1
ATOM 1680 C CA . PRO A 1 215 ? 26.817 -20.267 -23.589 1.00 74.25 215 PRO A CA 1
ATOM 1681 C C . PRO A 1 215 ? 28.237 -20.305 -24.143 1.00 74.25 215 PRO A C 1
ATOM 1683 O O . PRO A 1 215 ? 28.531 -21.011 -25.112 1.00 74.25 215 PRO A O 1
ATOM 1686 N N . SER A 1 216 ? 29.116 -19.507 -23.548 1.00 79.81 216 SER A N 1
ATOM 1687 C CA . SER A 1 216 ? 30.504 -19.465 -23.979 1.00 79.81 216 SER A CA 1
ATOM 1688 C C . SER A 1 216 ? 31.219 -20.750 -23.553 1.00 79.81 216 SER A C 1
ATOM 1690 O O . SER A 1 216 ? 30.853 -21.392 -22.566 1.00 79.81 216 SER A O 1
ATOM 1692 N N . LEU A 1 217 ? 32.308 -21.103 -24.242 1.00 75.00 217 LEU A N 1
ATOM 1693 C CA . LEU A 1 217 ? 33.175 -22.216 -23.823 1.00 75.00 217 LEU A CA 1
ATOM 1694 C C . LEU A 1 217 ? 33.706 -22.030 -22.382 1.00 75.00 217 LEU A C 1
ATOM 1696 O O . LEU A 1 217 ? 34.018 -23.003 -21.692 1.00 75.00 217 LEU A O 1
ATOM 1700 N N . ARG A 1 218 ? 33.763 -20.779 -21.902 1.00 77.38 218 ARG A N 1
ATOM 1701 C CA . ARG A 1 218 ? 34.128 -20.429 -20.523 1.00 77.38 218 ARG A CA 1
ATOM 1702 C C . ARG A 1 218 ? 33.013 -20.724 -19.519 1.00 77.38 218 ARG A C 1
ATOM 1704 O O . ARG A 1 218 ? 33.303 -21.157 -18.409 1.00 77.38 218 ARG A O 1
ATOM 1711 N N . ASP A 1 219 ? 31.750 -20.562 -19.902 1.00 80.44 219 ASP A N 1
ATOM 1712 C CA . ASP A 1 219 ? 30.620 -20.929 -19.039 1.00 80.44 219 ASP A CA 1
ATOM 1713 C C . ASP A 1 219 ? 30.559 -22.446 -18.837 1.00 80.44 219 ASP A C 1
ATOM 1715 O O . ASP A 1 219 ? 30.302 -22.928 -17.731 1.00 80.44 219 ASP A O 1
ATOM 1719 N N . THR A 1 220 ? 30.878 -23.224 -19.876 1.00 78.75 220 THR A N 1
ATOM 1720 C CA . THR A 1 220 ? 30.959 -24.687 -19.765 1.00 78.75 220 THR A CA 1
ATOM 1721 C C . THR A 1 220 ? 32.115 -25.158 -18.877 1.00 78.75 220 THR A C 1
ATOM 1723 O O . THR A 1 220 ? 31.955 -26.117 -18.125 1.00 78.75 220 THR A O 1
ATOM 1726 N N . SER A 1 221 ? 33.266 -24.476 -18.888 1.00 77.44 221 SER A N 1
ATOM 1727 C CA . SER A 1 221 ? 34.380 -24.828 -17.996 1.00 77.44 221 SER A CA 1
ATOM 1728 C C . SER A 1 221 ? 34.129 -24.387 -16.549 1.00 77.44 221 SER A C 1
ATOM 1730 O O . SER A 1 221 ? 34.437 -25.135 -15.622 1.00 77.44 221 SER A O 1
ATOM 1732 N N . LEU A 1 222 ? 33.496 -23.229 -16.334 1.00 80.81 222 LEU A N 1
ATOM 1733 C CA . LEU A 1 222 ? 33.087 -22.765 -15.003 1.00 80.81 222 LEU A CA 1
ATOM 1734 C C . LEU A 1 222 ? 32.030 -23.673 -14.371 1.00 80.81 222 LEU A C 1
ATOM 1736 O O . LEU A 1 222 ? 32.136 -24.013 -13.194 1.00 80.81 222 LEU A O 1
ATOM 1740 N N . THR A 1 223 ? 31.033 -24.105 -15.141 1.00 81.06 223 THR A N 1
ATOM 1741 C CA . THR A 1 223 ? 30.015 -25.048 -14.651 1.00 81.06 223 THR A CA 1
ATOM 1742 C C . THR A 1 223 ? 30.620 -26.407 -14.301 1.00 81.06 223 THR A C 1
ATOM 1744 O O . THR A 1 223 ? 30.285 -26.947 -13.247 1.00 81.06 223 THR A O 1
ATOM 1747 N N . ALA A 1 224 ? 31.577 -26.911 -15.089 1.00 78.38 224 ALA A N 1
ATOM 1748 C CA . ALA A 1 224 ? 32.320 -28.129 -14.761 1.00 78.38 224 ALA A CA 1
ATOM 1749 C C . ALA A 1 224 ? 33.111 -28.000 -13.445 1.00 78.38 224 ALA A C 1
ATOM 1751 O O . ALA A 1 224 ? 33.058 -28.893 -12.602 1.00 78.38 224 ALA A O 1
ATOM 1752 N N . VAL A 1 225 ? 33.770 -26.861 -13.202 1.00 82.94 225 VAL A N 1
ATOM 1753 C CA . VAL A 1 225 ? 34.467 -26.596 -11.929 1.00 82.94 225 VAL A CA 1
ATOM 1754 C C . VAL A 1 225 ? 33.492 -26.519 -10.751 1.00 82.94 225 VAL A C 1
ATOM 1756 O O . VAL A 1 225 ? 33.772 -27.073 -9.689 1.00 82.94 225 VAL A O 1
ATOM 1759 N N . LEU A 1 226 ? 32.342 -25.862 -10.921 1.00 81.94 226 LEU A N 1
ATOM 1760 C CA . LEU A 1 226 ? 31.336 -25.723 -9.863 1.00 81.94 226 LEU A CA 1
ATOM 1761 C C . LEU A 1 226 ? 30.659 -27.055 -9.511 1.00 81.94 226 LEU A C 1
ATOM 1763 O O . LEU A 1 226 ? 30.331 -27.276 -8.345 1.00 81.94 226 LEU A O 1
ATOM 1767 N N . GLN A 1 227 ? 30.461 -27.935 -10.495 1.00 81.81 227 GLN A N 1
ATOM 1768 C CA . GLN A 1 227 ? 29.804 -29.230 -10.304 1.00 81.81 227 GLN A CA 1
ATOM 1769 C C . GLN A 1 227 ? 30.776 -30.329 -9.854 1.00 81.81 227 GLN A C 1
ATOM 1771 O O . GLN A 1 227 ? 30.482 -31.032 -8.890 1.00 81.81 227 GLN A O 1
ATOM 1776 N N . ASN A 1 228 ? 31.944 -30.450 -10.495 1.00 77.44 228 ASN A N 1
ATOM 1777 C CA . ASN A 1 228 ? 32.893 -31.546 -10.258 1.00 77.44 228 ASN A CA 1
ATOM 1778 C C . ASN A 1 228 ? 34.095 -31.167 -9.380 1.00 77.44 228 ASN A C 1
ATOM 1780 O O . ASN A 1 228 ? 34.876 -32.044 -9.019 1.00 77.44 228 ASN A O 1
ATOM 1784 N N . LYS A 1 229 ? 34.249 -29.891 -8.989 1.00 74.00 229 LYS A N 1
ATOM 1785 C CA . LYS A 1 229 ? 35.405 -29.388 -8.215 1.00 74.00 229 LYS A CA 1
ATOM 1786 C C . LYS A 1 229 ? 36.753 -29.726 -8.869 1.00 74.00 229 LYS A C 1
ATOM 1788 O O . LYS A 1 229 ? 37.728 -30.053 -8.191 1.00 74.00 229 LYS A O 1
ATOM 1793 N N . ASP A 1 230 ? 36.815 -29.627 -10.195 1.00 74.12 230 ASP A N 1
ATOM 1794 C CA . ASP A 1 230 ? 38.020 -29.935 -10.962 1.00 74.12 230 ASP A CA 1
ATOM 1795 C C . ASP A 1 230 ? 39.118 -28.879 -10.745 1.00 74.12 230 ASP A C 1
ATOM 1797 O O . ASP A 1 230 ? 39.181 -27.837 -11.403 1.00 74.12 230 ASP A O 1
ATOM 1801 N N . ASN A 1 231 ? 40.038 -29.179 -9.823 1.00 76.31 231 ASN A N 1
ATOM 1802 C CA . ASN A 1 231 ? 41.120 -28.278 -9.403 1.00 76.31 231 ASN A CA 1
ATOM 1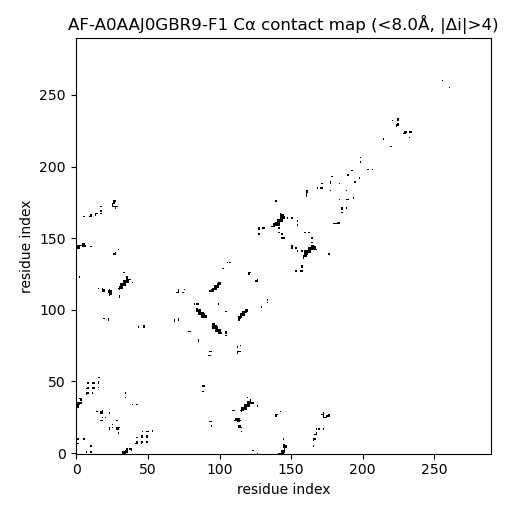803 C C . ASN A 1 231 ? 42.077 -27.874 -10.542 1.00 76.31 231 ASN A C 1
ATOM 1805 O O . ASN A 1 231 ? 42.665 -26.796 -10.489 1.00 76.31 231 ASN A O 1
ATOM 1809 N N . LYS A 1 232 ? 42.226 -28.710 -11.580 1.00 79.25 232 LYS A N 1
ATOM 1810 C CA . LYS A 1 232 ? 43.103 -28.432 -12.734 1.00 79.25 232 LYS A CA 1
ATOM 1811 C C . LYS A 1 232 ? 42.538 -27.346 -13.656 1.00 79.25 232 LYS A C 1
ATOM 1813 O O . LYS A 1 232 ? 43.284 -26.508 -14.154 1.00 79.25 232 LYS A O 1
ATOM 1818 N N . VAL A 1 233 ? 41.222 -27.348 -13.866 1.00 78.31 233 VAL A N 1
ATOM 1819 C CA . VAL A 1 233 ? 40.535 -26.335 -14.685 1.00 78.31 233 VAL A CA 1
ATOM 1820 C C . VAL A 1 233 ? 40.472 -25.010 -13.920 1.00 78.31 233 VAL A C 1
ATOM 1822 O O . VAL A 1 233 ? 40.719 -23.951 -14.492 1.00 78.31 233 VAL A O 1
ATOM 1825 N N . LEU A 1 234 ? 40.263 -25.070 -12.600 1.00 80.75 234 LEU A N 1
ATOM 1826 C CA . LEU A 1 234 ? 40.325 -23.909 -11.709 1.00 80.75 234 LEU A CA 1
ATOM 1827 C C . LEU A 1 234 ? 41.700 -23.218 -11.741 1.00 80.75 234 LEU A C 1
ATOM 1829 O O . LEU A 1 234 ? 41.764 -21.992 -11.824 1.00 80.75 234 LEU A O 1
ATOM 1833 N N . SER A 1 235 ? 42.803 -23.975 -11.684 1.00 81.75 235 SER A N 1
ATOM 1834 C CA . SER A 1 235 ? 44.147 -23.386 -11.716 1.00 81.75 235 SER A CA 1
ATOM 1835 C C . SER A 1 235 ? 44.447 -22.702 -13.049 1.00 81.75 235 SER A C 1
ATOM 1837 O O . SER A 1 235 ? 45.008 -21.612 -13.045 1.00 81.75 235 SER A O 1
ATOM 1839 N N . GLN A 1 236 ? 44.008 -23.285 -14.170 1.00 84.00 236 GLN A N 1
ATOM 1840 C CA . GLN A 1 236 ? 44.160 -22.691 -15.504 1.00 84.00 236 GLN A CA 1
ATOM 1841 C C . GLN A 1 236 ? 43.342 -21.400 -15.660 1.00 84.00 236 GLN A C 1
ATOM 1843 O O . GLN A 1 236 ? 43.870 -20.399 -16.133 1.00 84.00 236 GLN A O 1
ATOM 1848 N N . LEU A 1 237 ? 42.087 -21.386 -15.193 1.00 82.44 237 LEU A N 1
ATOM 1849 C CA . LEU A 1 237 ? 41.238 -20.186 -15.174 1.00 82.44 237 LEU A CA 1
ATOM 1850 C C . LEU A 1 237 ? 41.829 -19.069 -14.299 1.00 82.44 237 LEU A C 1
ATOM 1852 O O . LEU 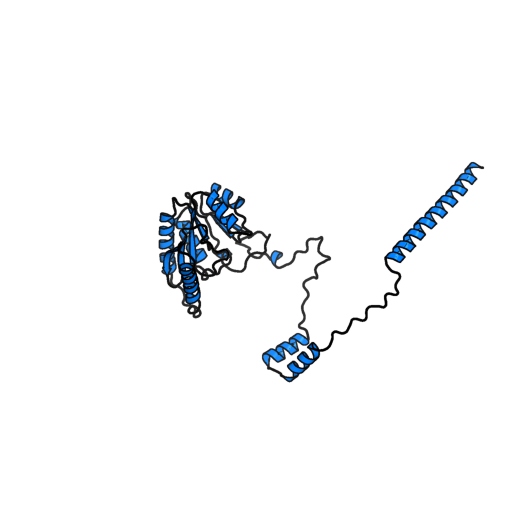A 1 237 ? 41.764 -17.895 -14.656 1.00 82.44 237 LEU A O 1
ATOM 1856 N N . ASN A 1 238 ? 42.413 -19.425 -13.151 1.00 85.12 238 ASN A N 1
ATOM 1857 C CA . ASN A 1 238 ? 43.046 -18.471 -12.236 1.00 85.12 238 ASN A CA 1
ATOM 1858 C C . ASN A 1 238 ? 44.367 -17.917 -12.794 1.00 85.12 238 ASN A C 1
ATOM 1860 O O . ASN A 1 238 ? 44.736 -16.777 -12.534 1.00 85.12 238 ASN A O 1
ATOM 1864 N N . GLU A 1 239 ? 45.094 -18.715 -13.569 1.00 87.81 239 GLU A N 1
ATOM 1865 C CA . GLU A 1 239 ? 46.288 -18.253 -14.270 1.00 87.81 239 GLU A CA 1
ATOM 1866 C C . GLU A 1 239 ? 45.920 -17.340 -15.447 1.00 87.81 239 GLU A C 1
ATOM 1868 O O . GLU A 1 239 ? 46.539 -16.296 -15.633 1.00 87.81 239 GLU A O 1
ATOM 1873 N N . GLU A 1 240 ? 44.865 -17.675 -16.198 1.00 82.56 240 GLU A N 1
ATOM 1874 C CA . GLU A 1 240 ? 44.343 -16.851 -17.292 1.00 82.56 240 GLU A CA 1
ATOM 1875 C C . GLU A 1 240 ? 43.792 -15.504 -16.797 1.00 82.56 240 GLU A C 1
ATOM 1877 O O . GLU A 1 240 ? 44.056 -14.480 -17.423 1.00 82.56 240 GLU A O 1
ATOM 1882 N N . SER A 1 241 ? 43.107 -15.466 -15.647 1.00 80.44 241 SER A N 1
ATOM 1883 C CA . SER A 1 241 ? 42.570 -14.222 -15.067 1.00 80.44 241 SER A CA 1
ATOM 1884 C C . SER A 1 241 ? 43.648 -13.250 -14.577 1.00 80.44 241 SER A C 1
ATOM 1886 O O . SER A 1 241 ? 43.392 -12.052 -14.453 1.00 80.44 241 SER A O 1
ATOM 1888 N N . ARG A 1 242 ? 44.858 -13.753 -14.311 1.00 87.69 242 ARG A N 1
ATOM 1889 C CA . ARG A 1 242 ? 46.023 -12.957 -13.900 1.00 87.69 242 ARG A CA 1
ATOM 1890 C C . ARG A 1 242 ? 46.859 -12.466 -15.077 1.00 87.69 242 ARG A C 1
ATOM 1892 O O . ARG A 1 242 ? 47.787 -11.685 -14.861 1.00 87.69 242 ARG A O 1
ATOM 1899 N N . LYS A 1 243 ? 46.569 -12.909 -16.305 1.00 87.69 243 LYS A N 1
ATOM 1900 C CA . LYS A 1 243 ? 47.278 -12.416 -17.487 1.00 87.69 243 LYS A CA 1
ATOM 1901 C C . LYS A 1 243 ? 46.904 -10.949 -17.723 1.00 87.69 243 LYS A C 1
ATOM 1903 O O . LYS A 1 243 ? 45.722 -10.606 -17.657 1.00 87.69 243 LYS A O 1
ATOM 1908 N N . PRO A 1 244 ? 47.887 -10.070 -17.983 1.00 81.50 244 PRO A N 1
ATOM 1909 C CA . PRO A 1 244 ? 47.596 -8.686 -18.318 1.00 81.50 244 PRO A CA 1
ATOM 1910 C C . PRO A 1 244 ? 46.739 -8.643 -19.586 1.00 81.50 244 PRO A C 1
ATOM 1912 O O . PRO A 1 244 ? 46.982 -9.394 -20.531 1.00 81.50 244 PRO A O 1
ATOM 1915 N N . LEU A 1 245 ? 45.733 -7.767 -19.591 1.00 76.19 245 LEU A N 1
ATOM 1916 C CA . LEU A 1 245 ? 44.888 -7.536 -20.759 1.00 76.19 245 LEU A CA 1
ATOM 1917 C C . LEU A 1 245 ? 45.772 -7.156 -21.949 1.00 76.19 245 LEU A C 1
ATOM 1919 O O . LEU A 1 245 ? 46.627 -6.274 -21.829 1.00 76.19 245 LEU A O 1
ATOM 1923 N N . GLU A 1 246 ? 45.560 -7.806 -23.093 1.00 78.38 246 GLU A N 1
ATOM 1924 C CA . GLU A 1 246 ? 46.244 -7.418 -24.321 1.00 78.38 246 GLU A CA 1
ATOM 1925 C C . GLU A 1 246 ? 45.882 -5.967 -24.635 1.00 78.38 246 GLU A C 1
ATOM 1927 O O . GLU A 1 246 ? 44.717 -5.621 -24.850 1.00 78.38 246 GLU A O 1
ATOM 1932 N N . VAL A 1 247 ? 46.886 -5.090 -24.614 1.00 75.88 247 VAL A N 1
ATOM 1933 C CA . VAL A 1 247 ? 46.695 -3.691 -24.979 1.00 75.88 247 VAL A CA 1
ATOM 1934 C C . VAL A 1 247 ? 46.325 -3.681 -26.453 1.00 75.88 247 VAL A C 1
ATOM 1936 O O . VAL A 1 247 ? 47.172 -3.934 -27.311 1.00 75.88 247 VAL A O 1
ATOM 1939 N N . ALA A 1 248 ? 45.051 -3.413 -26.742 1.00 71.00 248 ALA A N 1
ATOM 1940 C CA . ALA A 1 248 ? 44.569 -3.265 -28.103 1.00 71.00 248 ALA A CA 1
ATOM 1941 C C . ALA A 1 248 ? 45.486 -2.274 -28.824 1.00 71.00 248 ALA A C 1
ATOM 1943 O O . ALA A 1 248 ? 45.600 -1.108 -28.431 1.00 71.00 248 ALA A O 1
ATOM 1944 N N . LYS A 1 249 ? 46.195 -2.765 -29.844 1.00 69.19 249 LYS A N 1
ATOM 1945 C CA . LYS A 1 249 ? 47.153 -1.979 -30.616 1.00 69.19 249 LYS A CA 1
ATOM 1946 C C . LYS A 1 249 ? 46.357 -0.885 -31.325 1.00 69.19 249 LYS A C 1
ATOM 1948 O O . LYS A 1 249 ? 45.724 -1.131 -32.348 1.00 69.19 249 LYS A O 1
ATOM 1953 N N . ARG A 1 250 ? 46.307 0.305 -30.720 1.00 60.38 250 ARG A N 1
ATOM 1954 C CA . ARG A 1 250 ? 45.585 1.461 -31.256 1.00 60.38 250 ARG A CA 1
ATOM 1955 C C . ARG A 1 250 ? 46.125 1.703 -32.664 1.00 60.38 250 ARG A C 1
ATOM 1957 O O . ARG A 1 250 ? 47.343 1.772 -32.833 1.00 60.38 250 ARG A O 1
ATOM 1964 N N . SER A 1 251 ? 45.246 1.760 -33.665 1.00 66.25 251 SER A N 1
ATOM 1965 C CA . SER A 1 251 ? 45.655 2.026 -35.047 1.00 66.25 251 SER A CA 1
ATOM 1966 C C . SER A 1 251 ? 46.547 3.266 -35.059 1.00 66.25 251 SER A C 1
ATOM 1968 O O . SER A 1 251 ? 46.168 4.279 -34.465 1.00 66.25 251 SER A O 1
ATOM 1970 N N . SER A 1 252 ? 47.723 3.193 -35.690 1.00 62.22 252 SER A N 1
ATOM 1971 C CA . SER A 1 252 ? 48.596 4.357 -35.846 1.00 62.22 252 SER A CA 1
ATOM 1972 C C . SER A 1 252 ? 47.779 5.448 -36.532 1.00 62.22 252 SER A C 1
ATOM 1974 O O . SER A 1 252 ? 47.375 5.264 -37.679 1.00 62.22 252 SER A O 1
ATOM 1976 N N . GLY A 1 253 ? 47.451 6.521 -35.811 1.00 60.28 253 GLY A N 1
ATOM 1977 C CA . GLY A 1 253 ? 46.554 7.593 -36.250 1.00 60.28 253 GLY A CA 1
ATOM 1978 C C . GLY A 1 253 ? 47.147 8.463 -37.359 1.00 60.28 253 GLY A C 1
ATOM 1979 O O . GLY A 1 253 ? 47.250 9.666 -37.190 1.00 60.28 253 GLY A O 1
ATOM 1980 N N . GLY A 1 254 ? 47.562 7.853 -38.470 1.00 62.44 254 GLY A N 1
ATOM 1981 C CA . GLY A 1 254 ? 48.130 8.507 -39.651 1.00 62.44 254 GLY A CA 1
ATOM 1982 C C . GLY A 1 254 ? 47.091 8.881 -40.710 1.00 62.44 254 GLY A C 1
ATOM 1983 O O . GLY A 1 254 ? 47.460 9.180 -41.839 1.00 62.44 254 GLY A O 1
ATOM 1984 N N . GLY A 1 255 ? 45.798 8.817 -40.380 1.00 68.62 255 GLY A N 1
ATOM 1985 C CA . GLY A 1 255 ? 44.741 9.349 -41.235 1.00 68.62 255 GLY A CA 1
ATOM 1986 C C . GLY A 1 255 ? 44.568 10.849 -41.008 1.00 68.62 255 GLY A C 1
ATOM 1987 O O . GLY A 1 255 ? 44.619 11.299 -39.865 1.00 68.62 255 GLY A O 1
ATOM 1988 N N . ILE A 1 256 ? 44.333 11.595 -42.090 1.00 69.19 256 ILE A N 1
ATOM 1989 C CA . ILE A 1 256 ? 43.971 13.021 -42.063 1.00 69.19 256 ILE A CA 1
ATOM 1990 C C . ILE A 1 256 ? 42.783 13.191 -41.111 1.00 69.19 256 ILE A C 1
ATOM 1992 O O . ILE A 1 256 ? 41.733 12.571 -41.308 1.00 69.19 256 ILE A O 1
ATOM 1996 N N . GLY A 1 257 ? 42.961 13.985 -40.056 1.00 73.69 257 GLY A N 1
ATOM 1997 C CA . GLY A 1 257 ? 41.952 14.139 -39.011 1.00 73.69 257 GLY A CA 1
ATOM 1998 C C . GLY A 1 257 ? 40.684 14.813 -39.541 1.00 73.69 257 GLY A C 1
ATOM 1999 O O . GLY A 1 257 ? 40.736 15.600 -40.483 1.00 73.69 257 GLY A O 1
ATOM 2000 N N . PHE A 1 258 ? 39.538 14.571 -38.898 1.00 78.88 258 PHE A N 1
ATOM 2001 C CA . PHE A 1 258 ? 38.267 15.231 -39.247 1.00 78.88 258 PHE A CA 1
ATOM 2002 C C . PHE A 1 258 ? 38.384 16.765 -39.325 1.00 78.88 258 PHE A C 1
ATOM 2004 O O . PHE A 1 258 ? 37.735 17.397 -40.155 1.00 78.88 258 PHE A O 1
ATOM 2011 N N . PHE A 1 259 ? 39.246 17.361 -38.496 1.00 79.31 259 PHE A N 1
ATOM 2012 C CA . PHE A 1 259 ? 39.543 18.791 -38.536 1.00 79.31 259 PHE A CA 1
ATOM 2013 C C . PHE A 1 259 ? 40.242 19.219 -39.837 1.00 79.31 259 PHE A C 1
ATOM 2015 O O . PHE A 1 259 ? 39.827 20.186 -40.469 1.00 79.31 259 PHE A O 1
ATOM 2022 N N . GLU A 1 260 ? 41.263 18.480 -40.272 1.00 82.81 260 GLU A N 1
ATOM 2023 C CA . GLU A 1 260 ? 42.006 18.768 -41.504 1.00 82.81 260 GLU A CA 1
ATOM 2024 C C . GLU A 1 260 ? 41.139 18.543 -42.746 1.00 82.81 260 GLU A C 1
ATOM 2026 O O . GLU A 1 260 ? 41.176 19.344 -43.679 1.00 82.81 260 GLU A O 1
ATOM 2031 N N . GLN A 1 261 ? 40.291 17.510 -42.733 1.00 85.81 261 GLN A N 1
ATOM 2032 C CA . GLN A 1 261 ? 39.285 17.298 -43.776 1.00 85.81 261 GLN A CA 1
ATOM 2033 C C . GLN A 1 261 ? 38.306 18.476 -43.851 1.00 85.81 261 GLN A C 1
ATOM 2035 O O . GLN A 1 261 ? 38.026 18.977 -44.939 1.00 85.81 261 GLN A O 1
ATOM 2040 N N . GLY A 1 262 ? 37.827 18.958 -42.699 1.00 85.44 262 GLY A N 1
ATOM 2041 C CA . GLY A 1 262 ? 36.956 20.130 -42.622 1.00 85.44 262 GLY A CA 1
ATOM 2042 C C . GLY A 1 262 ? 37.626 21.396 -43.157 1.00 85.44 262 GLY A C 1
ATOM 2043 O O . GLY A 1 262 ? 37.006 22.140 -43.919 1.00 85.44 262 GLY A O 1
ATOM 2044 N N . LEU A 1 263 ? 38.899 21.612 -42.815 1.00 90.56 263 LEU A N 1
ATOM 2045 C CA . LEU A 1 263 ? 39.687 22.750 -43.286 1.00 90.56 263 LEU A CA 1
ATOM 2046 C C . LEU A 1 263 ? 39.876 22.713 -44.810 1.00 90.56 263 LEU A C 1
ATOM 2048 O O . LEU A 1 263 ? 39.587 23.698 -45.488 1.00 90.56 263 LEU A O 1
ATOM 2052 N N . LEU A 1 264 ? 40.312 21.574 -45.357 1.00 90.50 264 LEU A N 1
ATOM 2053 C CA . LEU A 1 264 ? 40.535 21.402 -46.797 1.00 90.50 264 LEU A CA 1
ATOM 2054 C C . LEU A 1 264 ? 39.248 21.611 -47.600 1.00 90.50 264 LEU A C 1
ATOM 2056 O O . LEU A 1 264 ? 39.271 22.243 -48.657 1.00 90.50 264 LEU A O 1
ATOM 2060 N N . LEU A 1 265 ? 38.117 21.138 -47.074 1.00 91.44 265 LEU A N 1
ATOM 2061 C CA . LEU A 1 265 ? 36.819 21.290 -47.721 1.00 91.44 265 LEU A CA 1
ATOM 2062 C C . LEU A 1 265 ? 36.362 22.758 -47.750 1.00 91.44 265 LEU A C 1
ATOM 2064 O O . LEU A 1 265 ? 35.887 23.227 -48.784 1.00 91.44 265 LEU A O 1
ATOM 2068 N N . HIS A 1 266 ? 36.577 23.516 -46.668 1.00 87.81 266 HIS A N 1
ATOM 2069 C CA . HIS A 1 266 ? 36.256 24.950 -46.628 1.00 87.81 266 HIS A CA 1
ATOM 2070 C C . HIS A 1 266 ? 37.165 25.777 -47.540 1.00 87.81 266 HIS A C 1
ATOM 2072 O O . HIS A 1 266 ? 36.677 26.642 -48.268 1.00 87.81 266 HIS A O 1
ATOM 2078 N N . VAL A 1 267 ? 38.471 25.496 -47.550 1.00 93.88 267 VAL A N 1
ATOM 2079 C CA . VAL A 1 267 ? 39.416 26.175 -48.450 1.00 93.88 267 VAL A CA 1
ATOM 2080 C C . VAL A 1 267 ? 39.047 25.913 -49.911 1.00 93.88 267 VAL A C 1
ATOM 2082 O O . VAL A 1 267 ? 38.993 26.854 -50.702 1.00 93.88 267 VAL A O 1
ATOM 2085 N N . GLY A 1 268 ? 38.715 24.666 -50.264 1.00 92.25 268 GLY A N 1
ATOM 2086 C CA . GLY A 1 268 ? 38.254 24.316 -51.609 1.00 92.25 268 GLY A CA 1
ATOM 2087 C C . GLY A 1 268 ? 36.979 25.061 -52.018 1.00 92.25 268 GLY A C 1
ATOM 2088 O O . GLY A 1 268 ? 36.891 25.578 -53.135 1.00 92.25 268 GLY A O 1
ATOM 2089 N N . LEU A 1 269 ? 36.011 25.184 -51.107 1.00 92.81 269 LEU A N 1
ATOM 2090 C CA . LEU A 1 269 ? 34.757 25.897 -51.364 1.00 92.81 269 LEU A CA 1
ATOM 2091 C C . LEU A 1 269 ? 34.980 27.402 -51.601 1.00 92.81 269 LEU A C 1
ATOM 2093 O O . LEU A 1 269 ? 34.415 27.980 -52.529 1.00 92.81 269 LEU A O 1
ATOM 2097 N N . ILE A 1 270 ? 35.834 28.038 -50.796 1.00 93.00 270 ILE A N 1
ATOM 2098 C CA . ILE A 1 270 ? 36.135 29.470 -50.936 1.00 93.00 270 ILE A CA 1
ATOM 2099 C C . ILE A 1 270 ? 36.868 29.729 -52.255 1.00 93.00 270 ILE A C 1
ATOM 2101 O O . ILE A 1 270 ? 36.493 30.630 -53.007 1.00 93.00 270 ILE A O 1
ATOM 2105 N N . LEU A 1 271 ? 37.888 28.923 -52.567 1.00 92.94 271 LEU A N 1
ATOM 2106 C CA . LEU A 1 271 ? 38.707 29.126 -53.760 1.00 92.94 271 LEU A CA 1
ATOM 2107 C C . LEU A 1 271 ? 37.881 28.964 -55.044 1.00 92.94 271 LEU A C 1
ATOM 2109 O O . LEU A 1 271 ? 37.974 29.785 -55.956 1.00 92.94 271 LEU A O 1
ATOM 2113 N N . THR A 1 272 ? 37.022 27.943 -55.093 1.00 92.31 272 THR A N 1
ATOM 2114 C CA . THR A 1 272 ? 36.117 27.722 -56.231 1.00 92.31 272 THR A CA 1
ATOM 2115 C C . THR A 1 272 ? 35.116 28.867 -56.393 1.00 92.31 272 THR A C 1
ATOM 2117 O O . THR A 1 272 ? 34.927 29.347 -57.511 1.00 92.31 272 THR A O 1
ATOM 2120 N N . GLY A 1 273 ? 34.546 29.386 -55.300 1.00 91.56 273 GLY A N 1
ATOM 2121 C CA . GLY A 1 273 ? 33.650 30.547 -55.337 1.00 91.56 273 GLY A CA 1
ATOM 2122 C C . GLY A 1 273 ? 34.309 31.814 -55.899 1.00 91.56 273 GLY A C 1
ATOM 2123 O O . GLY A 1 273 ? 33.723 32.506 -56.736 1.00 91.56 273 GLY A O 1
ATOM 2124 N N . VAL A 1 274 ? 35.554 32.100 -55.509 1.00 92.94 274 VAL A N 1
ATOM 2125 C CA . VAL A 1 274 ? 36.303 33.270 -56.008 1.00 92.94 274 VAL A CA 1
ATOM 2126 C C . VAL A 1 274 ? 36.627 33.133 -57.499 1.00 92.94 274 VAL A C 1
ATOM 2128 O O . VAL A 1 274 ? 36.482 34.088 -58.267 1.00 92.94 274 VAL A O 1
ATOM 2131 N N . VAL A 1 275 ? 37.016 31.940 -57.951 1.00 93.19 275 VAL A N 1
ATOM 2132 C CA . VAL A 1 275 ? 37.300 31.696 -59.374 1.00 93.19 275 VAL A CA 1
ATOM 2133 C C . VAL A 1 275 ? 36.032 31.838 -60.221 1.00 93.19 275 VAL A C 1
ATOM 2135 O O . VAL A 1 275 ? 36.050 32.509 -61.249 1.00 93.19 275 VAL A O 1
ATOM 2138 N N . VAL A 1 276 ? 34.901 31.282 -59.783 1.00 93.25 276 VAL A N 1
ATOM 2139 C CA . VAL A 1 276 ? 33.637 31.380 -60.535 1.00 93.25 276 VAL A CA 1
ATOM 2140 C C . VAL A 1 276 ? 33.147 32.827 -60.628 1.00 93.25 276 VAL A C 1
ATOM 2142 O O . VAL A 1 276 ? 32.756 33.277 -61.705 1.00 93.25 276 VAL A O 1
ATOM 2145 N N . THR A 1 277 ? 33.199 33.579 -59.529 1.00 89.69 277 THR A N 1
ATOM 2146 C CA . THR A 1 277 ? 32.753 34.983 -59.501 1.00 89.69 277 THR A CA 1
ATOM 2147 C C . THR A 1 277 ? 33.648 35.899 -60.333 1.00 89.69 277 THR A C 1
ATOM 2149 O O . THR A 1 277 ? 33.135 36.740 -61.070 1.00 89.69 277 THR A O 1
ATOM 2152 N N . SER A 1 278 ? 34.969 35.705 -60.296 1.00 88.75 278 SER A N 1
ATOM 2153 C CA . SER A 1 278 ? 35.906 36.465 -61.135 1.00 88.75 278 SER A CA 1
ATOM 2154 C C . SER A 1 278 ? 35.729 36.165 -62.626 1.00 88.75 278 SER A C 1
ATOM 2156 O O . SER A 1 278 ? 35.661 37.095 -63.430 1.00 88.75 278 SER A O 1
ATOM 2158 N N . VAL A 1 279 ? 35.557 34.896 -63.012 1.00 91.12 279 VAL A N 1
ATOM 2159 C CA . VAL A 1 279 ? 35.273 34.519 -64.408 1.00 91.12 279 VAL A CA 1
ATOM 2160 C C . VAL A 1 279 ? 33.936 35.102 -64.875 1.00 91.12 279 VAL A C 1
ATOM 2162 O O . VAL A 1 279 ? 33.867 35.682 -65.960 1.00 91.12 279 VAL A O 1
ATOM 2165 N N . ALA A 1 280 ? 32.886 35.019 -64.053 1.00 88.56 280 ALA A N 1
ATOM 2166 C CA . ALA A 1 280 ? 31.585 35.606 -64.368 1.00 88.56 280 ALA A CA 1
ATOM 2167 C C . ALA A 1 280 ? 31.661 37.134 -64.531 1.00 88.56 280 ALA A C 1
ATOM 2169 O O . ALA A 1 280 ? 31.086 37.677 -65.476 1.00 88.56 280 ALA A O 1
ATOM 2170 N N . ALA A 1 281 ? 32.417 37.824 -63.671 1.00 88.88 281 ALA A N 1
ATOM 2171 C CA . ALA A 1 281 ? 32.632 39.266 -63.764 1.00 88.88 281 ALA A CA 1
ATOM 2172 C C . ALA A 1 281 ? 33.369 39.655 -65.056 1.00 88.88 281 ALA A C 1
ATOM 2174 O O . ALA A 1 281 ? 32.951 40.588 -65.743 1.00 88.88 281 ALA A O 1
ATOM 2175 N N . VAL A 1 282 ? 34.411 38.911 -65.444 1.00 90.25 282 VAL A N 1
ATOM 2176 C CA . VAL A 1 282 ? 35.138 39.143 -66.705 1.00 90.25 282 VAL A CA 1
ATOM 2177 C C . VAL A 1 282 ? 34.225 38.937 -67.916 1.00 90.25 282 VAL A C 1
ATOM 2179 O O . VAL A 1 282 ? 34.232 39.758 -68.834 1.00 90.25 282 VAL A O 1
ATOM 2182 N N . ILE A 1 283 ? 33.405 37.881 -67.923 1.00 89.31 283 ILE A N 1
ATOM 2183 C CA . ILE A 1 283 ? 32.430 37.631 -68.997 1.00 89.31 283 ILE A CA 1
ATOM 2184 C C . ILE A 1 283 ? 31.398 38.765 -69.068 1.00 89.31 283 ILE A C 1
ATOM 2186 O O . ILE A 1 283 ? 31.089 39.241 -70.162 1.00 89.31 283 ILE A O 1
ATOM 2190 N N . TYR A 1 284 ? 30.893 39.225 -67.921 1.00 89.19 284 TYR A N 1
ATOM 2191 C CA . TYR A 1 284 ? 29.911 40.306 -67.842 1.00 89.19 284 TYR A CA 1
ATOM 2192 C C . TYR A 1 284 ? 30.468 41.632 -68.376 1.00 89.19 284 TYR A C 1
ATOM 2194 O O . TYR A 1 284 ? 29.860 42.247 -69.250 1.00 89.19 284 TYR A O 1
ATOM 2202 N N . VAL A 1 285 ? 31.665 42.030 -67.936 1.00 88.94 285 VAL A N 1
ATOM 2203 C CA . VAL A 1 285 ? 32.342 43.248 -68.412 1.00 88.94 285 VAL A CA 1
ATOM 2204 C C . VAL A 1 285 ? 32.617 43.173 -69.915 1.00 88.94 285 VAL A C 1
ATOM 2206 O O . VAL A 1 285 ? 32.378 44.135 -70.642 1.00 88.94 285 VAL A O 1
ATOM 2209 N N . ARG A 1 286 ? 33.043 42.010 -70.420 1.00 86.25 286 ARG A N 1
ATOM 2210 C CA . ARG A 1 286 ? 33.298 41.803 -71.853 1.00 86.25 286 ARG A CA 1
ATOM 2211 C C . ARG A 1 286 ? 32.027 41.874 -72.706 1.00 86.25 286 ARG A C 1
ATOM 2213 O O . ARG A 1 286 ? 32.114 42.223 -73.880 1.00 86.25 286 ARG A O 1
ATOM 2220 N N . LYS A 1 287 ? 30.865 41.548 -72.131 1.00 81.38 287 LYS A N 1
ATOM 2221 C CA . LYS A 1 287 ? 29.552 41.695 -72.775 1.00 81.38 287 LYS A CA 1
ATOM 2222 C C . LYS A 1 287 ? 29.041 43.139 -72.739 1.00 81.38 287 LYS A C 1
ATOM 2224 O O . LYS A 1 287 ? 28.321 43.517 -73.646 1.00 81.38 287 LYS A O 1
ATOM 2229 N N . LEU A 1 288 ? 29.419 43.924 -71.728 1.00 79.56 288 LEU A N 1
ATOM 2230 C CA . LEU A 1 288 ? 29.058 45.343 -71.600 1.00 79.56 288 LEU A CA 1
ATOM 2231 C C . LEU A 1 288 ? 29.872 46.259 -72.540 1.00 79.56 288 LEU A C 1
ATOM 2233 O O . LEU A 1 288 ? 29.418 47.340 -72.891 1.00 79.56 288 LEU A O 1
ATOM 2237 N N . LEU A 1 289 ? 31.087 45.836 -72.909 1.00 73.62 289 LEU A N 1
ATOM 2238 C CA . LEU A 1 289 ? 32.013 46.561 -73.795 1.00 73.62 289 LEU A CA 1
ATOM 2239 C C . LEU A 1 289 ? 31.834 46.241 -75.296 1.00 73.62 289 LEU A C 1
ATOM 2241 O O . LEU A 1 289 ? 32.585 46.769 -76.114 1.00 73.62 289 LEU A O 1
ATOM 2245 N N . ARG A 1 290 ? 30.898 45.355 -75.653 1.00 59.62 290 ARG A N 1
ATOM 2246 C CA . ARG A 1 290 ? 30.480 45.070 -77.036 1.00 59.62 290 ARG A CA 1
ATOM 2247 C C . ARG A 1 290 ? 29.135 45.719 -77.309 1.00 59.62 290 ARG A C 1
ATOM 2249 O O . ARG A 1 290 ? 28.960 46.162 -78.461 1.00 59.62 290 ARG A O 1
#

Foldseek 3Di:
DEEPAFPLLLVLLQLLCQCLPPQNQQLPRAQEDEYAPVCQVVSLVSNVVNNVVVVPDDDDPDVPCPVSLVLQVVVVVCLVVVDPFKDWSDDDSRATEIEGADLPSDDLDDDNGSYHYYYYDNDPVSVLVSQVVNPPDARLEDEYGHPPVVQVVSPVRHRYLYYYYSHDQPLSRDDDGQPPPDHADSVCRDDVCSVDPPPDPVCPPPDDDPDDDDQDPVNVLVVCCVPVVPVVSVVVVVVVVPDPDDPDPPPPPPDQDPVNVVVVVVVVVVVVVVVVVVVVVVVVVVVVVD

Mean predicted aligned error: 15.6 Å

Organism: NCBI:txid702011

Secondary structure (DSSP, 8-state):
-B-TTS-HHHHHHHHHHHHHGGGG--TTS--EEEEEGGGHHHHHHHHHHHHHHHHTS-----TT-HHHHHHHHHHHHHHHHH-TTEEEEEE-SS-EEEEE--TTS--SS---SSEEEEEEESSHHHHHHHHHHH-SS-EEEEEEBS-HHHHHHHHHHS-EEEEEES---TTTTSSSPPPTTS---STTSS-HHHHTT---TTTTTTS------PPPHHHHHHHHHHHH--HHHHHHHHHHHTSPPP--------SPPHHHHHHHHHHHHHHHHHHHHHHHHHHHHHHHT-